Protein AF-A0A382TJZ2-F1 (afdb_monomer_lite)

Organism: NCBI:txid408172

Secondary structure (DSSP, 8-state):
---HHHHHHHHHHHHHHTTTS---HHHHHHHHHHHHHTT--HHHHHHHHHHHHTT-PPP---SSHHHHHHHHHHHHHHHTTTS---HHHHHHHHHHHHHHT--HHHHHHHHHHHHHHTS--PPPTT---TT-------------------------PPPPPPPP-PPPPPPPP-------S--------TT---------PPP-----------------PPPPPPPP-

InterPro domains:
  IPR007791 Co-chaperone DjlA, N-terminal [PF05099] (13-107)
  IPR029024 TerB-like [G3DSA:1.10.3680.10] (5-116)
  IPR029024 TerB-like [SSF158682] (11-107)

pLDDT: mean 77.89, std 18.35, range [46.78, 98.06]

Sequence (229 aa):
MVDVNARRKMCTLVAAAFIDGHFAQEEYDMILRKGQDMGLPKNMIKEIIELGKKGSLAISVPPTQKQKEELLDDLIDIACADGKLEKEENHLLMKFSRQLGLSIHDLGGRVKQRLTDRRPAPPPRDVIEDGIVILEEEQTKKKPRRRREAEPVARKTSPPPAPPKRKPTPPPARKEVNIGNAYQPNFRDPYHKESSSPKKKPKYGGMPENPAGTIGSEGGIIPELPPGP

Structure (mmCIF, N/CA/C/O backbone):
data_AF-A0A382TJZ2-F1
#
_entry.id   AF-A0A382TJZ2-F1
#
loop_
_atom_site.group_PDB
_atom_site.id
_atom_site.type_symbol
_atom_site.label_atom_id
_atom_site.label_alt_id
_atom_site.label_comp_id
_atom_site.label_asym_id
_atom_site.label_entity_id
_atom_site.label_seq_id
_atom_site.pdbx_PDB_ins_code
_atom_site.Cartn_x
_atom_site.Cartn_y
_atom_site.Cartn_z
_atom_site.occupancy
_atom_site.B_iso_or_equiv
_atom_site.auth_seq_id
_atom_site.auth_comp_id
_atom_site.auth_asym_id
_atom_site.auth_atom_id
_atom_site.pdbx_PDB_model_num
ATOM 1 N N . MET A 1 1 ? 13.867 -13.453 13.629 1.00 80.62 1 MET A N 1
ATOM 2 C CA . MET A 1 1 ? 14.631 -12.535 12.754 1.00 80.62 1 MET A CA 1
ATOM 3 C C . MET A 1 1 ? 13.627 -11.886 11.817 1.00 80.62 1 MET A C 1
ATOM 5 O O . MET A 1 1 ? 12.854 -12.619 11.220 1.00 80.62 1 MET A O 1
ATOM 9 N N . VAL A 1 2 ? 13.540 -10.554 11.787 1.00 91.50 2 VAL A N 1
ATOM 10 C CA . VAL A 1 2 ? 12.539 -9.850 10.963 1.00 91.50 2 VAL A CA 1
ATOM 11 C C . VAL A 1 2 ? 13.008 -9.827 9.511 1.00 91.50 2 VAL A C 1
ATOM 13 O O . VAL A 1 2 ? 14.173 -9.518 9.259 1.00 91.50 2 VAL A O 1
ATOM 16 N N . ASP A 1 3 ? 12.117 -10.138 8.569 1.00 95.50 3 ASP A N 1
ATOM 17 C CA . ASP A 1 3 ? 12.428 -10.037 7.145 1.00 95.50 3 ASP A CA 1
ATOM 18 C C . ASP A 1 3 ? 12.633 -8.564 6.746 1.00 95.50 3 ASP A C 1
ATOM 20 O O . ASP A 1 3 ? 11.764 -7.701 6.908 1.00 95.50 3 ASP A O 1
ATOM 24 N N . VAL A 1 4 ? 13.821 -8.268 6.219 1.00 95.44 4 VAL A N 1
ATOM 25 C CA . VAL A 1 4 ? 14.208 -6.930 5.759 1.00 95.44 4 VAL A CA 1
ATOM 26 C C . VAL A 1 4 ? 13.313 -6.469 4.607 1.00 95.44 4 VAL A C 1
ATOM 28 O O . VAL A 1 4 ? 13.008 -5.278 4.507 1.00 95.44 4 VAL A O 1
ATOM 31 N N . ASN A 1 5 ? 12.861 -7.396 3.759 1.00 94.50 5 ASN A N 1
ATOM 32 C CA . ASN A 1 5 ? 11.986 -7.086 2.633 1.00 94.50 5 ASN A CA 1
ATOM 33 C C . ASN A 1 5 ? 10.585 -6.709 3.112 1.00 94.50 5 ASN A C 1
ATOM 35 O O . ASN A 1 5 ? 10.060 -5.686 2.672 1.00 94.50 5 ASN A O 1
ATOM 39 N N . ALA A 1 6 ? 10.029 -7.458 4.070 1.00 96.06 6 ALA A N 1
ATOM 40 C CA . ALA A 1 6 ? 8.767 -7.122 4.728 1.00 96.06 6 ALA A CA 1
ATOM 41 C C . ALA A 1 6 ? 8.813 -5.716 5.341 1.00 96.06 6 ALA A C 1
ATOM 43 O O . ALA A 1 6 ? 7.939 -4.890 5.081 1.00 96.06 6 ALA A O 1
ATOM 44 N N . ARG A 1 7 ? 9.887 -5.391 6.076 1.00 96.75 7 ARG A N 1
ATOM 45 C CA . ARG A 1 7 ? 10.061 -4.053 6.662 1.00 96.75 7 ARG A CA 1
ATOM 46 C C . ARG A 1 7 ? 10.121 -2.952 5.596 1.00 96.75 7 ARG A C 1
ATOM 48 O O . ARG A 1 7 ? 9.464 -1.929 5.752 1.00 96.75 7 ARG A O 1
ATOM 55 N N . ARG A 1 8 ? 10.877 -3.141 4.506 1.00 96.56 8 ARG A N 1
ATOM 56 C CA . ARG A 1 8 ? 10.975 -2.155 3.406 1.00 96.56 8 ARG A CA 1
ATOM 57 C C . ARG A 1 8 ? 9.649 -1.957 2.676 1.00 96.56 8 ARG A C 1
ATOM 59 O O . ARG A 1 8 ? 9.287 -0.817 2.376 1.00 96.56 8 ARG A O 1
ATOM 66 N N . LYS A 1 9 ? 8.929 -3.051 2.413 1.00 96.25 9 LYS A N 1
ATOM 67 C CA . LYS A 1 9 ? 7.588 -3.018 1.822 1.00 96.25 9 LYS A CA 1
ATOM 68 C C . LYS A 1 9 ? 6.644 -2.226 2.723 1.00 96.25 9 LYS A C 1
ATOM 70 O O . LYS A 1 9 ? 6.002 -1.297 2.249 1.00 96.25 9 LYS A O 1
ATOM 75 N N . MET A 1 10 ? 6.673 -2.492 4.028 1.00 97.75 10 MET A N 1
ATOM 76 C CA . MET A 1 10 ? 5.862 -1.782 5.013 1.00 97.75 10 MET A CA 1
ATOM 77 C C . MET A 1 10 ? 6.178 -0.283 5.092 1.00 97.75 10 MET A C 1
ATOM 79 O O . MET A 1 10 ? 5.263 0.534 5.066 1.00 97.75 10 MET A O 1
ATOM 83 N N . CYS A 1 11 ? 7.460 0.100 5.116 1.00 97.31 11 CYS A N 1
ATOM 84 C CA . CYS A 1 11 ? 7.850 1.511 5.046 1.00 97.31 11 CYS A CA 1
ATOM 85 C C . CYS A 1 11 ? 7.314 2.188 3.782 1.00 97.31 11 CYS A C 1
ATOM 87 O O . CYS A 1 11 ? 6.909 3.342 3.835 1.00 97.31 11 CYS A O 1
ATOM 89 N N . THR A 1 12 ? 7.298 1.475 2.656 1.00 96.25 12 THR A N 1
ATOM 90 C CA . THR A 1 12 ? 6.795 2.014 1.390 1.00 96.25 12 THR A CA 1
ATOM 91 C C . THR A 1 12 ? 5.276 2.185 1.408 1.00 96.25 12 THR A C 1
ATOM 93 O O . THR A 1 12 ? 4.795 3.221 0.962 1.00 96.25 12 THR A O 1
ATOM 96 N N . LEU A 1 13 ? 4.533 1.222 1.969 1.00 96.38 13 LEU A N 1
ATOM 97 C CA . LEU A 1 13 ? 3.079 1.326 2.144 1.00 96.38 13 LEU A CA 1
ATOM 98 C C . LEU A 1 13 ? 2.705 2.522 3.020 1.00 96.38 13 LEU A C 1
ATOM 100 O O . LEU A 1 13 ? 1.885 3.343 2.625 1.00 96.38 13 LEU A O 1
ATOM 104 N N . VAL A 1 14 ? 3.361 2.657 4.174 1.00 96.94 14 VAL A N 1
ATOM 105 C CA . VAL A 1 14 ? 3.125 3.777 5.090 1.00 96.94 14 VAL A CA 1
ATOM 106 C C . VAL A 1 14 ? 3.529 5.103 4.446 1.00 96.94 14 VAL A C 1
ATOM 108 O O . VAL A 1 14 ? 2.770 6.060 4.506 1.00 96.94 14 VAL A O 1
ATOM 111 N N . ALA A 1 15 ? 4.691 5.172 3.789 1.00 95.50 15 ALA A N 1
ATOM 112 C CA . ALA A 1 15 ? 5.122 6.389 3.103 1.00 95.50 15 ALA A CA 1
ATOM 113 C C . ALA A 1 15 ? 4.121 6.831 2.033 1.00 95.50 15 ALA A C 1
ATOM 115 O O . ALA A 1 15 ? 3.888 8.023 1.891 1.00 95.50 15 ALA A O 1
ATOM 116 N N . ALA A 1 16 ? 3.545 5.883 1.291 1.00 92.88 16 ALA A N 1
ATOM 117 C CA . ALA A 1 16 ? 2.563 6.173 0.259 1.00 92.88 16 ALA A CA 1
ATOM 118 C C . ALA A 1 16 ? 1.232 6.659 0.841 1.00 92.88 16 ALA A C 1
ATOM 120 O O . ALA A 1 16 ? 0.696 7.648 0.355 1.00 92.88 16 ALA A O 1
ATOM 121 N N . ALA A 1 17 ? 0.742 6.001 1.892 1.00 93.38 17 ALA A N 1
ATOM 122 C CA . ALA A 1 17 ? -0.505 6.369 2.553 1.00 93.38 17 ALA A CA 1
ATOM 123 C C . ALA A 1 17 ? -0.456 7.775 3.183 1.00 93.38 17 ALA A C 1
ATOM 125 O O . ALA A 1 17 ? -1.471 8.437 3.250 1.00 93.38 17 ALA A O 1
ATOM 126 N N . PHE A 1 18 ? 0.722 8.276 3.577 1.00 93.38 18 PHE A N 1
ATOM 127 C CA . PHE A 1 18 ? 0.871 9.622 4.154 1.00 93.38 18 PHE A CA 1
ATOM 128 C C . PHE A 1 18 ? 1.069 10.761 3.133 1.00 93.38 18 PHE A C 1
ATOM 130 O O . PHE A 1 18 ? 1.380 11.885 3.532 1.00 93.38 18 PHE A O 1
ATOM 137 N N . ILE A 1 19 ? 0.956 10.522 1.821 1.00 88.25 19 ILE A N 1
ATOM 138 C CA . ILE A 1 19 ? 1.287 11.560 0.821 1.00 88.25 19 ILE A CA 1
ATOM 139 C C . ILE A 1 19 ? 0.254 12.687 0.752 1.00 88.25 19 ILE A C 1
ATOM 141 O O . ILE A 1 19 ? 0.617 13.818 0.425 1.00 88.25 19 ILE A O 1
ATOM 145 N N . ASP A 1 20 ? -1.007 12.409 1.057 1.00 87.25 20 ASP A N 1
ATOM 146 C CA . ASP A 1 20 ? -2.059 13.424 1.149 1.00 87.25 20 ASP A CA 1
ATOM 147 C C . ASP A 1 20 ? -2.041 14.183 2.495 1.00 87.25 20 ASP A C 1
ATOM 149 O O . ASP A 1 20 ? -2.690 15.220 2.632 1.00 87.25 20 ASP A O 1
ATOM 153 N N . GLY A 1 21 ? -1.245 13.712 3.463 1.00 86.44 21 GLY A N 1
ATOM 154 C CA . GLY A 1 21 ? -1.129 14.275 4.807 1.00 86.44 21 GLY A CA 1
ATOM 155 C C . GLY A 1 21 ? -2.262 13.873 5.754 1.00 86.44 21 GLY A C 1
ATOM 156 O O . GLY A 1 21 ? -2.271 14.326 6.902 1.00 86.44 21 GLY A O 1
ATOM 157 N N . HIS A 1 22 ? -3.181 13.022 5.305 1.00 87.50 22 HIS A N 1
ATOM 158 C CA . HIS A 1 22 ? -4.275 12.487 6.098 1.00 87.50 22 HIS A CA 1
ATOM 159 C C . HIS A 1 22 ? -4.117 10.971 6.253 1.00 87.50 22 HIS A C 1
ATOM 161 O O . HIS A 1 22 ? -3.318 10.328 5.587 1.00 87.50 22 HIS A O 1
ATOM 167 N N . PHE A 1 23 ? -4.753 10.421 7.283 1.00 88.50 23 PHE A N 1
ATOM 168 C CA . PHE A 1 23 ? -4.650 8.999 7.587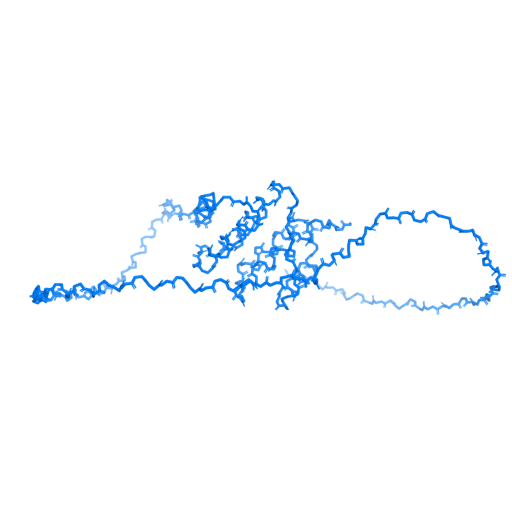 1.00 88.50 23 PHE A CA 1
ATOM 169 C C . PHE A 1 23 ? -5.910 8.593 8.336 1.00 88.50 23 PHE A C 1
ATOM 171 O O . PHE A 1 23 ? -6.068 8.926 9.518 1.00 88.50 23 PHE A O 1
ATOM 178 N N . ALA A 1 24 ? -6.842 7.957 7.634 1.00 92.19 24 ALA A N 1
ATOM 179 C CA . ALA A 1 24 ? -8.098 7.512 8.215 1.00 92.19 24 ALA A CA 1
ATOM 180 C C . ALA A 1 24 ? -7.872 6.325 9.167 1.00 92.19 24 ALA A C 1
ATOM 182 O O . ALA A 1 24 ? -6.860 5.616 9.110 1.00 92.19 24 ALA A O 1
ATOM 183 N N . GLN A 1 25 ? -8.824 6.092 10.074 1.00 93.56 25 GLN A N 1
ATOM 184 C CA . GLN A 1 25 ? -8.712 4.994 11.038 1.00 93.56 25 GLN A CA 1
ATOM 185 C C . GLN A 1 25 ? -8.764 3.630 10.329 1.00 93.56 25 GLN A C 1
ATOM 187 O O . GLN A 1 25 ? -8.046 2.703 10.697 1.00 93.56 25 GLN A O 1
ATOM 192 N N . GLU A 1 26 ? -9.554 3.526 9.264 1.00 94.06 26 GLU A N 1
ATOM 193 C CA . GLU A 1 26 ? -9.710 2.334 8.435 1.00 94.06 26 GLU A CA 1
ATOM 194 C C . GLU A 1 26 ? -8.404 1.971 7.708 1.00 94.06 26 GLU A C 1
ATOM 196 O O . GLU A 1 26 ? -8.025 0.797 7.637 1.00 94.06 26 GLU A O 1
ATOM 201 N N . GLU A 1 27 ? -7.674 2.974 7.215 1.00 94.38 27 GLU A N 1
ATOM 202 C CA . GLU A 1 27 ? -6.352 2.801 6.606 1.00 94.38 27 GLU A CA 1
ATOM 203 C C . GLU A 1 27 ? -5.312 2.370 7.645 1.00 94.38 27 GLU A C 1
ATOM 205 O O . GLU A 1 27 ? -4.501 1.476 7.386 1.00 94.38 27 GLU A O 1
ATOM 210 N N . TYR A 1 28 ? -5.370 2.954 8.849 1.00 95.19 28 TYR A N 1
ATOM 211 C CA . TYR A 1 28 ? -4.524 2.569 9.979 1.00 95.19 28 TYR A CA 1
ATOM 212 C C . TYR A 1 28 ? -4.703 1.098 10.347 1.00 95.19 28 TYR A C 1
ATOM 214 O O . TYR A 1 28 ? -3.718 0.361 10.472 1.00 95.19 28 TYR A O 1
ATOM 222 N N . ASP A 1 29 ? -5.950 0.651 10.465 1.00 94.38 29 ASP A N 1
ATOM 223 C CA . ASP A 1 29 ? -6.276 -0.734 10.791 1.00 94.38 29 ASP A CA 1
ATOM 224 C C . ASP A 1 29 ? -5.849 -1.687 9.664 1.00 94.38 29 ASP A C 1
ATOM 226 O O . ASP A 1 29 ? -5.293 -2.761 9.928 1.00 94.38 29 ASP A O 1
ATOM 230 N N . MET A 1 30 ? -6.011 -1.276 8.400 1.00 94.88 30 MET A N 1
ATOM 231 C CA . MET A 1 30 ? -5.533 -2.030 7.237 1.00 94.88 30 MET A CA 1
ATOM 232 C C . MET A 1 30 ? -4.009 -2.191 7.243 1.00 94.88 30 MET A C 1
ATOM 234 O O . MET A 1 30 ? -3.498 -3.295 7.041 1.00 94.88 30 MET A O 1
ATOM 238 N N . ILE A 1 31 ? -3.271 -1.116 7.519 1.00 96.38 31 ILE A N 1
ATOM 239 C CA . ILE A 1 31 ? -1.807 -1.116 7.609 1.00 96.38 31 ILE A CA 1
ATOM 240 C C . ILE A 1 31 ? -1.346 -2.001 8.771 1.00 96.38 31 ILE A C 1
ATOM 242 O O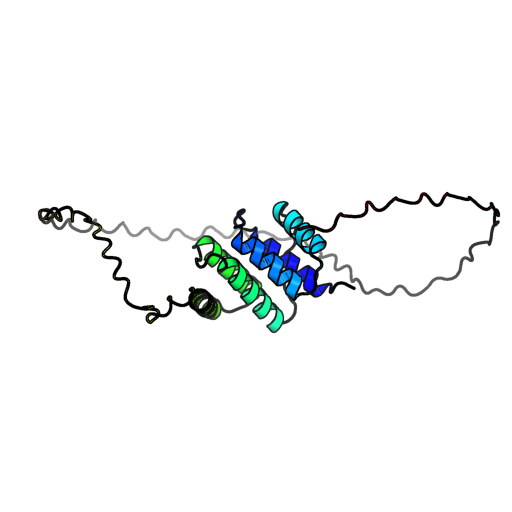 . ILE A 1 31 ? -0.465 -2.846 8.590 1.00 96.38 31 ILE A O 1
ATOM 246 N N . LEU A 1 32 ? -1.975 -1.901 9.945 1.00 96.50 32 LEU A N 1
ATOM 247 C CA . LEU A 1 32 ? -1.687 -2.794 11.069 1.00 96.50 32 LEU A CA 1
ATOM 248 C C . LEU A 1 32 ? -1.879 -4.268 10.705 1.00 96.50 32 LEU A C 1
ATOM 250 O O . LEU A 1 32 ? -1.027 -5.090 11.052 1.00 96.50 32 LEU A O 1
ATOM 254 N N . ARG A 1 33 ? -2.975 -4.598 10.015 1.00 95.62 33 ARG A N 1
ATOM 255 C CA . ARG A 1 33 ? -3.267 -5.961 9.568 1.00 95.62 33 ARG A CA 1
ATOM 256 C C . ARG A 1 33 ? -2.230 -6.452 8.560 1.00 95.62 33 ARG A C 1
ATOM 258 O O . ARG A 1 33 ? -1.606 -7.478 8.801 1.00 95.62 33 ARG A O 1
ATOM 265 N N . LYS A 1 34 ? -1.956 -5.685 7.500 1.00 95.62 34 LYS A N 1
ATOM 266 C CA . LYS A 1 34 ? -0.955 -6.040 6.477 1.00 95.62 34 LYS A CA 1
ATOM 267 C C . LYS A 1 34 ? 0.439 -6.229 7.078 1.00 95.62 34 LYS A C 1
ATOM 269 O O . LYS A 1 34 ? 1.139 -7.169 6.720 1.00 95.62 34 LYS A O 1
ATOM 274 N N . GLY A 1 35 ? 0.843 -5.380 8.024 1.00 96.62 35 GLY A N 1
ATOM 275 C CA . GLY A 1 35 ? 2.119 -5.542 8.721 1.00 96.62 35 GLY A CA 1
ATOM 276 C C . GLY A 1 35 ? 2.187 -6.836 9.542 1.00 96.62 35 GLY A C 1
ATOM 277 O O . GLY A 1 35 ? 3.222 -7.504 9.543 1.00 96.62 35 GLY A O 1
ATOM 278 N N . GLN A 1 36 ? 1.088 -7.216 10.203 1.00 96.38 36 GLN A N 1
ATOM 279 C CA . GLN A 1 36 ? 0.990 -8.487 10.931 1.00 96.38 36 GLN A CA 1
ATOM 280 C C . GLN A 1 36 ? 1.014 -9.690 9.983 1.00 96.38 36 GLN A C 1
ATOM 282 O O . GLN A 1 36 ? 1.729 -10.650 10.263 1.00 96.38 36 GLN A O 1
ATOM 287 N N . ASP A 1 37 ? 0.326 -9.609 8.841 1.00 95.19 37 ASP A N 1
ATOM 288 C CA . ASP A 1 37 ? 0.330 -10.647 7.801 1.00 95.19 37 ASP A CA 1
ATOM 289 C C . ASP A 1 37 ? 1.742 -10.867 7.218 1.00 95.19 37 ASP A C 1
ATOM 291 O O . ASP A 1 37 ? 2.104 -11.980 6.843 1.00 95.19 37 ASP A O 1
ATOM 295 N N . MET A 1 38 ? 2.583 -9.824 7.202 1.00 95.88 38 MET A N 1
ATOM 296 C CA . MET A 1 38 ? 4.006 -9.909 6.834 1.00 95.88 38 MET A CA 1
ATOM 297 C C . MET A 1 38 ? 4.920 -10.405 7.974 1.00 95.88 38 MET A C 1
ATOM 299 O O . MET A 1 38 ? 6.141 -10.454 7.811 1.00 95.88 38 MET A O 1
ATOM 303 N N . GLY A 1 39 ? 4.366 -10.740 9.143 1.00 96.69 39 GLY A N 1
ATOM 304 C CA . GLY A 1 39 ? 5.119 -11.209 10.309 1.00 96.69 39 GLY A CA 1
ATOM 305 C C . GLY A 1 39 ? 5.875 -10.111 11.066 1.00 96.69 39 GLY A C 1
ATOM 306 O O . GLY A 1 39 ? 6.812 -10.413 11.811 1.00 96.69 39 GLY A O 1
ATOM 307 N N . LEU A 1 40 ? 5.512 -8.834 10.889 1.00 97.69 40 LEU A N 1
ATOM 308 C CA . LEU A 1 40 ? 6.132 -7.733 11.627 1.00 97.69 40 LEU A CA 1
ATOM 309 C C . LEU A 1 40 ? 5.529 -7.611 13.038 1.00 97.69 40 LEU A C 1
ATOM 311 O O . LEU A 1 40 ? 4.308 -7.662 13.206 1.00 97.69 40 LEU A O 1
ATOM 315 N N . PRO A 1 41 ? 6.351 -7.387 14.080 1.00 97.50 41 PRO A N 1
ATOM 316 C CA . PRO A 1 41 ? 5.837 -7.164 15.424 1.00 97.50 41 PRO A CA 1
ATOM 317 C C . PRO A 1 41 ? 5.095 -5.822 15.504 1.00 97.50 41 PRO A C 1
ATOM 319 O O . PRO A 1 41 ? 5.543 -4.815 14.952 1.00 97.50 41 PRO A O 1
ATOM 322 N N . LYS A 1 42 ? 3.992 -5.778 16.265 1.00 96.56 42 LYS A N 1
ATOM 323 C CA . LYS A 1 42 ? 3.122 -4.588 16.394 1.00 96.56 42 LYS A CA 1
ATOM 324 C C . LYS A 1 42 ? 3.885 -3.306 16.755 1.00 96.56 42 LYS A C 1
ATOM 326 O O . LYS A 1 42 ? 3.581 -2.248 16.213 1.00 96.56 42 LYS A O 1
ATOM 331 N N . ASN A 1 43 ? 4.893 -3.396 17.624 1.00 97.62 43 ASN A N 1
ATOM 332 C CA . ASN A 1 43 ? 5.707 -2.243 18.032 1.00 97.62 43 ASN A CA 1
ATOM 333 C C . ASN A 1 43 ? 6.508 -1.652 16.861 1.00 97.62 43 ASN A C 1
ATOM 335 O O . ASN A 1 43 ? 6.585 -0.436 16.732 1.00 97.62 43 ASN A O 1
ATOM 339 N N . MET A 1 44 ? 7.038 -2.502 15.976 1.00 97.88 44 MET A N 1
ATOM 340 C CA . MET A 1 44 ? 7.757 -2.059 14.779 1.00 97.88 44 MET A CA 1
ATOM 341 C C . MET A 1 44 ? 6.806 -1.425 13.766 1.00 97.88 44 MET A C 1
ATOM 343 O O . MET A 1 44 ? 7.154 -0.429 13.144 1.00 97.88 44 MET A O 1
ATOM 347 N N . ILE A 1 45 ? 5.593 -1.964 13.614 1.00 98.06 45 ILE A N 1
ATOM 348 C CA . ILE A 1 45 ? 4.585 -1.354 12.739 1.00 98.06 45 ILE A CA 1
ATOM 349 C C . ILE A 1 45 ? 4.248 0.059 13.232 1.00 98.06 45 ILE A C 1
ATOM 351 O O . ILE A 1 45 ? 4.275 1.001 12.445 1.00 98.06 45 ILE A O 1
ATOM 355 N N . LYS A 1 46 ? 4.009 0.222 14.540 1.00 97.56 46 LYS A N 1
ATOM 356 C CA . LYS A 1 46 ? 3.769 1.536 15.156 1.00 97.56 46 LYS A CA 1
ATOM 357 C C . LYS A 1 46 ? 4.935 2.498 14.931 1.00 97.56 46 LYS A C 1
ATOM 359 O O . LYS A 1 46 ? 4.703 3.637 14.552 1.00 97.56 46 LYS A O 1
ATOM 364 N N . GLU A 1 47 ? 6.173 2.040 15.105 1.00 97.81 47 GLU A N 1
ATOM 365 C CA . GLU A 1 47 ? 7.369 2.846 14.831 1.00 97.81 47 GLU A CA 1
ATOM 366 C C . GLU A 1 47 ? 7.417 3.324 13.371 1.00 97.81 47 GLU A C 1
ATOM 368 O O . GLU A 1 47 ? 7.661 4.502 13.117 1.00 97.81 47 GLU A O 1
ATOM 373 N N . ILE A 1 48 ? 7.133 2.440 12.408 1.00 97.88 48 ILE A N 1
ATOM 374 C CA . ILE A 1 48 ? 7.100 2.799 10.984 1.00 97.88 48 ILE A CA 1
ATOM 375 C C . ILE A 1 48 ? 6.004 3.839 10.722 1.00 97.88 48 ILE A C 1
ATOM 377 O O . ILE A 1 48 ? 6.265 4.816 10.026 1.00 97.88 48 ILE A O 1
ATOM 381 N N . ILE A 1 49 ? 4.814 3.680 11.308 1.00 96.88 49 ILE A N 1
ATOM 382 C CA . ILE A 1 49 ? 3.723 4.661 11.187 1.00 96.88 49 ILE A CA 1
ATOM 383 C C . ILE A 1 49 ? 4.157 6.030 11.729 1.00 96.88 49 ILE A C 1
ATOM 385 O O . ILE A 1 49 ? 3.958 7.046 11.066 1.00 96.88 49 ILE A O 1
ATOM 389 N N . GLU A 1 50 ? 4.812 6.073 12.890 1.00 96.44 50 GLU A N 1
ATOM 390 C CA . GLU A 1 50 ? 5.324 7.320 13.471 1.00 96.44 50 GLU A CA 1
ATOM 391 C C . GLU A 1 50 ? 6.424 7.974 12.616 1.00 96.44 50 GLU A C 1
ATOM 393 O O . GLU A 1 50 ? 6.499 9.201 12.530 1.00 96.44 50 GLU A O 1
ATOM 398 N N . LEU A 1 51 ? 7.266 7.186 11.939 1.00 96.50 51 LEU A N 1
ATOM 399 C CA . LEU A 1 51 ? 8.225 7.706 10.956 1.00 96.50 51 LEU A CA 1
ATOM 400 C C . LEU A 1 51 ? 7.528 8.257 9.702 1.00 96.50 51 LEU A C 1
ATOM 402 O O . LEU A 1 51 ? 7.990 9.253 9.139 1.00 96.50 51 LEU A O 1
ATOM 406 N N . GLY A 1 52 ? 6.420 7.637 9.289 1.00 95.25 52 GLY A N 1
ATOM 407 C CA . GLY A 1 52 ? 5.567 8.097 8.193 1.00 95.25 52 GLY A CA 1
ATOM 408 C C . GLY A 1 52 ? 4.958 9.466 8.470 1.00 95.25 52 GLY A C 1
ATOM 409 O O . GLY A 1 52 ? 5.124 10.373 7.660 1.00 95.25 52 GLY A O 1
ATOM 410 N N . LYS A 1 53 ? 4.394 9.662 9.670 1.00 94.81 53 LYS A N 1
ATOM 411 C CA . LYS A 1 53 ? 3.875 10.965 10.134 1.00 94.81 53 LYS A CA 1
ATOM 412 C C . LYS A 1 53 ? 4.920 12.081 10.088 1.00 94.81 53 LYS A C 1
ATOM 414 O O . LYS A 1 53 ? 4.589 13.239 9.865 1.00 94.81 53 LYS A O 1
ATOM 419 N N . LYS A 1 54 ? 6.194 11.739 10.303 1.00 95.38 54 LYS A N 1
ATOM 420 C CA . LYS A 1 54 ? 7.328 12.676 10.237 1.00 95.38 54 LYS A CA 1
ATOM 421 C C . LYS A 1 54 ? 7.844 12.912 8.812 1.00 95.38 54 LYS A C 1
ATOM 423 O O . LYS A 1 54 ? 8.825 13.633 8.650 1.00 95.38 54 LYS A O 1
ATOM 428 N N . GLY A 1 55 ? 7.277 12.256 7.796 1.00 94.25 55 GLY A N 1
ATOM 429 C CA . GLY A 1 55 ? 7.748 12.330 6.408 1.00 94.25 55 GLY A CA 1
ATOM 430 C C . GLY A 1 55 ? 9.172 11.797 6.206 1.00 94.25 55 GLY A C 1
ATOM 431 O O . GLY A 1 55 ? 9.843 12.169 5.250 1.00 94.25 55 GLY A O 1
ATOM 432 N N . SER A 1 56 ? 9.669 10.957 7.120 1.00 93.88 56 SER A N 1
ATOM 433 C CA . SER A 1 56 ? 11.065 10.487 7.126 1.00 93.88 56 SER A CA 1
ATOM 434 C C . SER A 1 56 ? 11.261 9.139 6.422 1.00 93.88 56 SER A C 1
ATOM 436 O O . SER A 1 56 ? 12.357 8.578 6.444 1.00 93.88 56 SER A O 1
ATOM 438 N N . LEU A 1 57 ? 10.206 8.581 5.824 1.00 95.44 57 LEU A N 1
ATOM 439 C CA . LEU A 1 57 ? 10.263 7.293 5.141 1.00 95.44 57 LEU A CA 1
ATOM 440 C C . LEU A 1 57 ? 10.649 7.460 3.670 1.00 95.44 57 LEU A C 1
ATOM 442 O O . LEU A 1 57 ? 10.091 8.281 2.948 1.00 95.44 57 LEU A O 1
ATOM 446 N N . ALA A 1 58 ? 11.575 6.620 3.213 1.00 91.88 58 ALA A N 1
ATOM 447 C CA . ALA A 1 58 ? 11.921 6.512 1.804 1.00 91.88 58 ALA A CA 1
ATOM 448 C C . ALA A 1 58 ? 11.084 5.417 1.127 1.00 91.88 58 ALA A C 1
ATOM 450 O O . ALA A 1 58 ? 10.995 4.291 1.621 1.00 91.88 58 ALA A O 1
ATOM 451 N N . ILE A 1 59 ? 10.523 5.740 -0.038 1.00 93.44 59 ILE A N 1
ATOM 452 C CA . ILE A 1 59 ? 9.845 4.783 -0.917 1.00 93.44 59 ILE A CA 1
ATOM 453 C C . ILE A 1 59 ? 10.904 3.893 -1.572 1.00 93.44 59 ILE A C 1
ATOM 455 O O . ILE A 1 59 ? 11.793 4.380 -2.272 1.00 93.44 59 ILE A O 1
ATOM 459 N N . SER A 1 60 ? 10.809 2.580 -1.359 1.00 93.81 60 SER A N 1
ATOM 460 C CA . SER A 1 60 ? 11.699 1.600 -1.979 1.00 93.81 60 SER A CA 1
ATOM 461 C C . SER A 1 60 ? 10.956 0.865 -3.089 1.00 93.81 60 SER A C 1
ATOM 463 O O . SER A 1 60 ? 9.959 0.194 -2.839 1.00 93.81 60 SER A O 1
ATOM 465 N N . VAL A 1 61 ? 11.442 0.987 -4.326 1.00 94.62 61 VAL A N 1
ATOM 466 C CA . VAL A 1 61 ? 10.862 0.282 -5.475 1.00 94.62 61 VAL A CA 1
ATOM 467 C C . VAL A 1 61 ? 11.355 -1.171 -5.481 1.00 94.62 61 VAL A C 1
ATOM 469 O O . VAL A 1 61 ? 12.570 -1.386 -5.516 1.00 94.62 61 VAL A O 1
ATOM 472 N N . PRO A 1 62 ? 10.457 -2.174 -5.472 1.00 95.12 62 PRO A N 1
ATOM 473 C CA . PRO A 1 62 ? 10.866 -3.571 -5.533 1.00 95.12 62 PRO A CA 1
ATOM 474 C C . PRO A 1 62 ? 11.585 -3.914 -6.851 1.00 95.12 62 PRO A C 1
ATOM 476 O O . PRO A 1 62 ? 11.231 -3.374 -7.905 1.00 95.12 62 PRO A O 1
ATOM 479 N N . PRO A 1 63 ? 12.570 -4.832 -6.828 1.00 94.44 63 PRO A N 1
ATOM 480 C CA . PRO A 1 63 ? 13.360 -5.172 -8.011 1.00 94.44 63 PRO A CA 1
ATOM 481 C C . PRO A 1 63 ? 12.587 -6.013 -9.033 1.00 94.44 63 PRO A C 1
ATOM 483 O O . PRO A 1 63 ? 12.837 -5.904 -10.231 1.00 94.44 63 PRO A O 1
ATOM 486 N N . THR A 1 64 ? 11.657 -6.859 -8.582 1.00 96.69 64 THR A N 1
ATOM 487 C CA . THR A 1 64 ? 10.941 -7.794 -9.461 1.00 96.69 64 THR A CA 1
ATOM 488 C C . THR A 1 64 ? 9.562 -7.273 -9.847 1.00 96.69 64 THR A C 1
ATOM 490 O O . THR A 1 64 ? 8.880 -6.635 -9.047 1.00 96.69 64 THR A O 1
ATOM 493 N N . GLN A 1 65 ? 9.128 -7.594 -11.068 1.00 95.81 65 GLN A N 1
ATOM 494 C CA . GLN A 1 65 ? 7.818 -7.199 -11.591 1.00 95.81 65 GLN A CA 1
ATOM 495 C C . GLN A 1 65 ? 6.665 -7.671 -10.694 1.00 95.81 65 GLN A C 1
ATOM 497 O O . GLN A 1 65 ? 5.808 -6.876 -10.322 1.00 95.81 65 GLN A O 1
ATOM 502 N N . LYS A 1 66 ? 6.710 -8.933 -10.253 1.00 95.81 66 LYS A N 1
ATOM 503 C CA . LYS A 1 66 ? 5.711 -9.510 -9.348 1.00 95.81 66 LYS A CA 1
ATOM 504 C C . LYS A 1 66 ? 5.588 -8.724 -8.037 1.00 95.81 66 LYS A C 1
ATOM 506 O O . LYS A 1 66 ? 4.489 -8.389 -7.621 1.00 95.81 66 LYS A O 1
ATOM 511 N N . GLN A 1 67 ? 6.710 -8.368 -7.407 1.00 95.38 67 GLN A N 1
ATOM 512 C CA . GLN A 1 67 ? 6.686 -7.604 -6.153 1.00 95.38 67 GLN A CA 1
ATOM 513 C C . GLN A 1 67 ? 6.170 -6.173 -6.340 1.00 95.38 67 GLN A C 1
ATOM 515 O O . GLN A 1 67 ? 5.591 -5.610 -5.415 1.00 95.38 67 GLN A O 1
ATOM 520 N N . LYS A 1 68 ? 6.386 -5.568 -7.514 1.00 96.06 68 LYS A N 1
ATOM 521 C CA . LYS A 1 68 ? 5.819 -4.255 -7.845 1.00 96.06 68 LYS A CA 1
ATOM 522 C C . LYS A 1 68 ? 4.299 -4.324 -7.974 1.00 96.06 68 LYS A C 1
ATOM 524 O O . LYS A 1 68 ? 3.620 -3.437 -7.472 1.00 96.06 68 LYS A O 1
ATOM 529 N N . GLU A 1 69 ? 3.783 -5.368 -8.619 1.00 96.06 69 GLU A N 1
ATOM 530 C CA . GLU A 1 69 ? 2.342 -5.615 -8.732 1.00 96.06 69 GLU A CA 1
ATOM 531 C C . GLU A 1 69 ? 1.716 -5.873 -7.360 1.00 96.06 69 GLU A C 1
ATOM 533 O O . GLU A 1 69 ? 0.744 -5.213 -7.015 1.00 96.06 69 GLU A O 1
ATOM 538 N N . GLU A 1 70 ? 2.331 -6.726 -6.535 1.00 95.81 70 GLU A N 1
ATOM 539 C CA . GLU A 1 70 ? 1.886 -6.972 -5.156 1.00 95.81 70 GLU A CA 1
ATOM 540 C C . GLU A 1 70 ? 1.901 -5.695 -4.301 1.00 95.81 70 GLU A C 1
ATOM 542 O O . GLU A 1 70 ? 0.994 -5.471 -3.505 1.00 95.81 70 GLU A O 1
ATOM 547 N N . LEU A 1 71 ? 2.927 -4.847 -4.448 1.00 95.88 71 LEU A N 1
ATOM 548 C CA . LEU A 1 71 ? 2.988 -3.560 -3.754 1.00 95.88 71 LEU A CA 1
ATOM 549 C C . LEU A 1 71 ? 1.864 -2.625 -4.213 1.00 95.88 71 LEU A C 1
ATOM 551 O O . LEU A 1 71 ? 1.254 -1.967 -3.377 1.00 95.88 71 LEU A O 1
ATOM 555 N N . LEU A 1 72 ? 1.587 -2.557 -5.519 1.00 96.38 72 LEU A N 1
ATOM 556 C CA . LEU A 1 72 ? 0.491 -1.742 -6.039 1.00 96.38 72 LEU A CA 1
ATOM 557 C C . LEU A 1 72 ? -0.867 -2.249 -5.536 1.00 96.38 72 LEU A C 1
ATOM 559 O O . LEU A 1 72 ? -1.696 -1.439 -5.136 1.00 96.38 72 LEU A O 1
ATOM 563 N N . ASP A 1 73 ? -1.083 -3.564 -5.514 1.00 96.44 73 ASP A N 1
ATOM 564 C CA . ASP A 1 73 ? -2.326 -4.159 -5.016 1.00 96.44 73 ASP A CA 1
ATOM 565 C C . ASP A 1 73 ? -2.532 -3.871 -3.522 1.00 96.44 73 ASP A C 1
ATOM 567 O O . ASP A 1 73 ? -3.641 -3.538 -3.107 1.00 96.44 73 ASP A O 1
ATOM 571 N N . ASP A 1 74 ? -1.462 -3.918 -2.722 1.00 96.19 74 ASP A N 1
ATOM 572 C CA . ASP A 1 74 ? -1.513 -3.538 -1.308 1.00 96.19 74 ASP A CA 1
ATOM 573 C C . ASP A 1 74 ? -1.820 -2.043 -1.113 1.00 96.19 74 ASP A C 1
ATOM 575 O O . ASP A 1 74 ? -2.556 -1.691 -0.194 1.00 96.19 74 ASP A O 1
ATOM 579 N N . LEU A 1 75 ? -1.306 -1.162 -1.980 1.00 95.75 75 LEU A N 1
ATOM 580 C CA . LEU A 1 75 ? -1.643 0.267 -1.951 1.00 95.75 75 LEU A CA 1
ATOM 581 C C . LEU A 1 75 ? -3.109 0.519 -2.307 1.00 95.75 75 LEU A C 1
ATOM 583 O O . LEU A 1 75 ? -3.756 1.335 -1.659 1.00 95.75 75 LEU A O 1
ATOM 587 N N . ILE A 1 76 ? -3.646 -0.192 -3.302 1.00 96.12 76 ILE A N 1
ATOM 588 C CA . ILE A 1 76 ? -5.069 -0.111 -3.657 1.00 96.12 76 ILE A CA 1
ATOM 589 C C . ILE A 1 76 ? -5.930 -0.610 -2.490 1.00 96.12 76 ILE A C 1
ATOM 591 O O . ILE A 1 76 ? -6.953 -0.006 -2.184 1.00 96.12 76 ILE A O 1
ATOM 595 N N . ASP A 1 77 ? -5.518 -1.688 -1.815 1.00 95.19 77 ASP A N 1
ATOM 596 C CA . ASP A 1 77 ? -6.220 -2.208 -0.638 1.00 95.19 77 ASP A CA 1
ATOM 597 C C . ASP A 1 77 ? -6.285 -1.203 0.518 1.00 95.19 77 ASP A C 1
ATOM 599 O O . ASP A 1 77 ? -7.275 -1.197 1.251 1.00 95.19 77 ASP A O 1
ATOM 603 N N . ILE A 1 78 ? -5.238 -0.396 0.703 1.00 94.88 78 ILE A N 1
ATOM 604 C CA . ILE A 1 78 ? -5.202 0.656 1.725 1.00 94.88 78 ILE A CA 1
ATOM 605 C C . ILE A 1 78 ? -6.068 1.837 1.289 1.00 94.88 78 ILE A C 1
ATOM 607 O O . ILE A 1 78 ? -6.974 2.199 2.023 1.00 94.88 78 ILE A O 1
ATOM 611 N N . ALA A 1 79 ? -5.875 2.350 0.074 1.00 94.25 79 ALA A N 1
ATOM 612 C CA . ALA A 1 79 ? -6.624 3.504 -0.430 1.00 94.25 79 ALA A CA 1
ATOM 613 C C . ALA A 1 79 ? -8.132 3.234 -0.596 1.00 94.25 79 ALA A C 1
ATOM 615 O O . ALA A 1 79 ? -8.928 4.151 -0.648 1.00 94.25 79 ALA A O 1
ATOM 616 N N . CYS A 1 80 ? -8.547 1.969 -0.715 1.00 94.38 80 CYS A N 1
ATOM 617 C CA . CYS A 1 80 ? -9.963 1.587 -0.753 1.00 94.38 80 CYS A CA 1
ATOM 618 C C . CYS A 1 80 ? -10.475 1.105 0.618 1.00 94.38 80 CYS A C 1
ATOM 620 O O . CYS A 1 80 ? -11.492 0.403 0.675 1.00 94.38 80 CYS A O 1
ATOM 622 N N . ALA A 1 81 ? -9.752 1.364 1.716 1.00 93.50 81 ALA A N 1
ATOM 623 C CA . ALA A 1 81 ? -10.091 0.819 3.029 1.00 93.50 81 ALA A CA 1
ATOM 624 C C . ALA A 1 81 ? -11.438 1.320 3.555 1.00 93.50 81 ALA A C 1
ATOM 626 O O . ALA A 1 81 ? -12.197 0.526 4.112 1.00 93.50 81 ALA A O 1
ATOM 627 N N . ASP A 1 82 ? -11.753 2.585 3.301 1.00 91.50 82 ASP A N 1
ATOM 628 C CA . ASP A 1 82 ? -12.996 3.261 3.677 1.00 91.50 82 ASP A CA 1
ATOM 629 C C . ASP A 1 82 ? -14.158 3.006 2.684 1.00 91.50 82 ASP A C 1
ATOM 631 O O . ASP A 1 82 ? -15.285 3.479 2.869 1.00 91.50 82 ASP A O 1
ATOM 635 N N . GLY A 1 83 ? -13.899 2.241 1.616 1.00 92.25 83 GLY A N 1
ATOM 636 C CA . GLY A 1 83 ? -14.859 1.923 0.559 1.00 92.25 83 GLY A CA 1
ATOM 637 C C . GLY A 1 83 ? -15.102 3.057 -0.441 1.00 92.25 83 GLY A C 1
ATOM 638 O O . GLY A 1 83 ? -16.008 2.947 -1.277 1.00 92.25 83 GLY A O 1
ATOM 639 N N . LYS A 1 84 ? -14.321 4.134 -0.380 1.00 91.94 84 LYS A N 1
ATOM 640 C CA . LYS A 1 84 ? -14.315 5.218 -1.360 1.00 91.94 84 LYS A CA 1
ATOM 641 C C . LYS A 1 84 ? -12.907 5.341 -1.940 1.00 91.94 84 LYS A C 1
ATOM 643 O O . LYS A 1 84 ? -11.994 4.627 -1.561 1.00 91.94 84 LYS A O 1
ATOM 648 N N . LEU A 1 85 ? -12.794 6.127 -3.002 1.00 93.12 85 LEU A N 1
ATOM 649 C CA . LEU A 1 85 ? -11.502 6.513 -3.548 1.00 93.12 85 LEU A CA 1
ATOM 650 C C . LEU A 1 85 ? -11.651 7.929 -4.091 1.00 93.12 85 LEU A C 1
ATOM 652 O O . LEU A 1 85 ? -12.404 8.167 -5.046 1.00 93.12 85 LEU A O 1
ATOM 656 N N . GLU A 1 86 ? -10.971 8.871 -3.461 1.00 93.06 86 GLU A N 1
ATOM 657 C CA . GLU A 1 86 ? -10.964 10.273 -3.836 1.00 93.06 86 GLU A CA 1
ATOM 658 C C . GLU A 1 86 ? -10.095 10.513 -5.082 1.00 93.06 86 GLU A C 1
ATOM 660 O O . GLU A 1 86 ? -9.353 9.652 -5.575 1.00 93.06 86 GLU A O 1
ATOM 665 N N . LYS A 1 87 ? -10.219 11.704 -5.678 1.00 93.31 87 LYS A N 1
ATOM 666 C CA . LYS A 1 87 ? -9.490 12.020 -6.920 1.00 93.31 87 LYS A CA 1
ATOM 667 C C . LYS A 1 87 ? -7.989 12.114 -6.661 1.00 93.31 87 LYS A C 1
ATOM 669 O O . LYS A 1 87 ? -7.194 11.758 -7.532 1.00 93.31 87 LYS A O 1
ATOM 674 N N . GLU A 1 88 ? -7.633 12.598 -5.483 1.00 91.69 88 GLU A N 1
ATOM 675 C CA . GLU A 1 88 ? -6.296 12.788 -4.949 1.00 91.69 88 GLU A CA 1
ATOM 676 C C . GLU A 1 88 ? -5.593 11.434 -4.787 1.00 91.69 88 GLU A C 1
ATOM 678 O O . GLU A 1 88 ? -4.511 11.238 -5.347 1.00 91.69 88 GLU A O 1
ATOM 683 N N . GLU A 1 89 ? -6.257 10.466 -4.155 1.00 93.00 89 GLU A N 1
ATOM 684 C CA . GLU A 1 89 ? -5.772 9.091 -3.983 1.00 93.00 89 GLU A CA 1
ATOM 685 C C . GLU A 1 89 ? -5.621 8.371 -5.327 1.00 93.00 89 GLU A C 1
ATOM 687 O O . GLU A 1 89 ? -4.595 7.750 -5.611 1.00 93.00 89 GLU A O 1
ATOM 692 N N . ASN A 1 90 ? -6.596 8.517 -6.229 1.00 94.62 90 ASN A N 1
ATOM 693 C CA . ASN A 1 90 ? -6.488 7.955 -7.574 1.00 94.62 90 ASN A CA 1
ATOM 694 C C . ASN A 1 90 ? -5.304 8.566 -8.350 1.00 94.62 90 ASN A C 1
ATOM 696 O O . ASN A 1 90 ? -4.550 7.869 -9.034 1.00 94.62 90 ASN A O 1
ATOM 700 N N . HIS A 1 91 ? -5.095 9.880 -8.229 1.00 94.19 91 HIS A N 1
ATOM 701 C CA . HIS A 1 91 ? -3.943 10.546 -8.828 1.00 94.19 91 HIS A CA 1
ATOM 702 C C . HIS A 1 91 ? -2.617 10.054 -8.239 1.00 94.19 91 HIS A C 1
ATOM 704 O O . HIS A 1 91 ? -1.629 9.900 -8.967 1.00 94.19 91 HIS A O 1
ATOM 710 N N . LEU A 1 92 ? -2.603 9.760 -6.943 1.00 92.06 92 LEU A N 1
ATOM 711 C CA . LEU A 1 92 ? -1.460 9.191 -6.255 1.00 92.06 92 LEU A CA 1
ATOM 712 C C . LEU A 1 92 ? -1.142 7.773 -6.747 1.00 92.06 92 LEU A C 1
ATOM 714 O O . LEU A 1 92 ? -0.010 7.510 -7.159 1.00 92.06 92 LEU A O 1
ATOM 718 N N . LEU A 1 93 ? -2.138 6.889 -6.817 1.00 95.31 93 LEU A N 1
ATOM 719 C CA . LEU A 1 93 ? -1.990 5.537 -7.364 1.00 95.31 93 LEU A CA 1
ATOM 720 C C . LEU A 1 93 ? -1.508 5.564 -8.826 1.00 95.31 93 LEU A C 1
ATOM 722 O O . LEU A 1 93 ? -0.648 4.774 -9.228 1.00 95.31 93 LEU A O 1
ATOM 726 N N . MET A 1 94 ? -1.978 6.526 -9.628 1.00 95.94 94 MET A N 1
ATOM 727 C CA . MET A 1 94 ? -1.467 6.741 -10.986 1.00 95.94 94 MET A CA 1
ATOM 728 C C . MET A 1 94 ? 0.014 7.150 -11.004 1.00 95.94 94 MET A C 1
ATOM 730 O O . MET A 1 94 ? 0.760 6.693 -11.870 1.00 95.94 94 MET A O 1
ATOM 734 N N . LYS A 1 95 ? 0.473 7.986 -10.067 1.00 94.31 95 LYS A N 1
ATOM 735 C CA . LYS A 1 95 ? 1.900 8.332 -9.948 1.00 94.31 95 LYS A CA 1
ATOM 736 C C . LYS A 1 95 ? 2.739 7.118 -9.547 1.00 94.31 95 LYS A C 1
ATOM 738 O O . LYS A 1 95 ? 3.760 6.866 -10.187 1.00 94.31 95 LYS A O 1
ATOM 743 N N . PHE A 1 96 ? 2.284 6.338 -8.566 1.00 94.12 96 PHE A N 1
ATOM 744 C CA . PHE A 1 96 ? 2.980 5.123 -8.139 1.00 94.12 96 PHE A CA 1
ATOM 745 C C . PHE A 1 96 ? 3.049 4.074 -9.242 1.00 94.12 96 PHE A C 1
ATOM 747 O O . PHE A 1 96 ? 4.129 3.562 -9.516 1.00 94.12 96 PHE A O 1
ATOM 754 N N . SER A 1 97 ? 1.943 3.790 -9.935 1.00 95.88 97 SER A N 1
ATOM 755 C CA . SER A 1 97 ? 1.946 2.826 -11.045 1.00 95.88 97 SER A CA 1
ATOM 756 C C . SER A 1 97 ? 2.970 3.201 -12.123 1.00 95.88 97 SER A C 1
ATOM 758 O O . SER A 1 97 ? 3.749 2.349 -12.548 1.00 95.88 97 SER A O 1
ATOM 760 N N . ARG A 1 98 ? 3.075 4.490 -12.480 1.00 95.56 98 ARG A N 1
ATOM 761 C CA . ARG A 1 98 ? 4.111 4.992 -13.400 1.00 95.56 98 ARG A CA 1
ATOM 762 C C . ARG A 1 98 ? 5.523 4.806 -12.850 1.00 95.56 98 ARG A C 1
ATOM 764 O O . ARG A 1 98 ? 6.395 4.368 -13.593 1.00 95.56 98 ARG A O 1
ATOM 771 N N . GLN A 1 99 ? 5.750 5.105 -11.571 1.00 94.25 99 GLN A N 1
ATOM 772 C CA . GLN A 1 99 ? 7.054 4.923 -10.921 1.00 94.25 99 GLN A CA 1
ATOM 773 C C . GLN A 1 99 ? 7.476 3.446 -10.863 1.00 94.25 99 GLN A C 1
ATOM 775 O O . GLN A 1 99 ? 8.658 3.130 -10.984 1.00 94.25 99 GLN A O 1
ATOM 780 N N . LEU A 1 100 ? 6.514 2.535 -10.716 1.00 94.38 100 LEU A N 1
ATOM 781 C CA . LEU A 1 100 ? 6.746 1.093 -10.737 1.00 94.38 100 LEU A CA 1
ATOM 782 C C . LEU A 1 100 ? 6.942 0.549 -12.165 1.00 94.38 100 LEU A C 1
ATOM 784 O O . LEU A 1 100 ? 7.552 -0.510 -12.332 1.00 94.38 100 LEU A O 1
ATOM 788 N N . GLY A 1 101 ? 6.505 1.284 -13.192 1.00 95.56 101 GLY A N 1
ATOM 789 C CA . GLY A 1 101 ? 6.528 0.848 -14.591 1.00 95.56 101 GLY A CA 1
ATOM 790 C C . GLY A 1 101 ? 5.336 -0.037 -14.967 1.00 95.56 101 GLY A C 1
ATOM 791 O O . GLY A 1 101 ? 5.456 -0.889 -15.841 1.00 95.56 101 GLY A O 1
ATOM 792 N N . LEU A 1 102 ? 4.200 0.136 -14.287 1.00 95.06 102 LEU A N 1
ATOM 793 C CA . LEU A 1 102 ? 2.958 -0.604 -14.508 1.00 95.06 102 LEU A CA 1
ATOM 794 C C . LEU A 1 102 ? 2.003 0.177 -15.421 1.00 95.06 102 LEU A C 1
ATOM 796 O O . LEU A 1 102 ? 2.008 1.410 -15.452 1.00 95.06 102 LEU A O 1
ATOM 800 N N . SER A 1 103 ? 1.171 -0.546 -16.174 1.00 93.25 103 SER A N 1
ATOM 801 C CA . SER A 1 103 ? 0.203 0.067 -17.089 1.00 93.25 103 SER A CA 1
ATOM 802 C C . SER A 1 103 ? -0.949 0.724 -16.328 1.00 93.25 103 SER A C 1
ATOM 804 O O . SER A 1 103 ? -1.612 0.097 -15.504 1.00 93.25 103 SER A O 1
ATOM 806 N N . ILE A 1 104 ? -1.247 1.979 -16.669 1.00 89.19 104 ILE A N 1
ATOM 807 C CA . ILE A 1 104 ? -2.364 2.748 -16.091 1.00 89.19 104 ILE A CA 1
ATOM 808 C C . ILE A 1 104 ? -3.714 2.092 -16.418 1.00 89.19 104 ILE A C 1
ATOM 810 O O . ILE A 1 104 ? -4.651 2.175 -15.628 1.00 89.19 104 ILE A O 1
ATOM 814 N N . HIS A 1 105 ? -3.817 1.420 -17.569 1.00 87.69 105 HIS A N 1
ATOM 815 C CA . HIS A 1 105 ? -5.040 0.719 -17.962 1.00 87.69 105 HIS A CA 1
ATOM 816 C C . HIS A 1 105 ? -5.387 -0.412 -16.980 1.00 87.69 105 HIS A C 1
ATOM 818 O O . HIS A 1 105 ? -6.556 -0.642 -16.685 1.00 87.69 105 HIS A O 1
ATOM 824 N N . ASP A 1 106 ? -4.365 -1.070 -16.430 1.00 90.62 106 ASP A N 1
ATOM 825 C CA . ASP A 1 106 ? -4.525 -2.169 -15.477 1.00 90.62 106 ASP A CA 1
ATOM 826 C 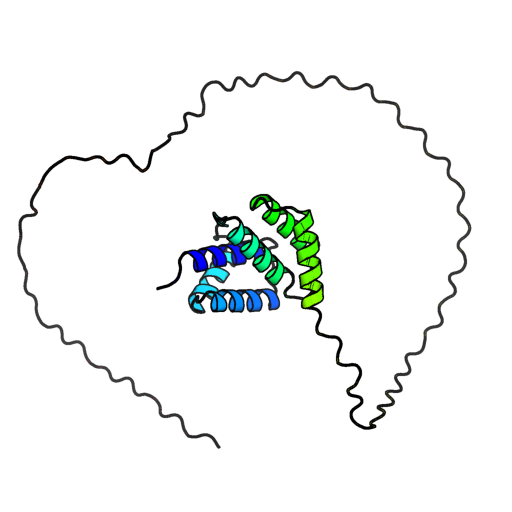C . ASP A 1 106 ? -4.978 -1.663 -14.097 1.00 90.62 106 ASP A C 1
ATOM 828 O O . ASP A 1 106 ? -5.800 -2.290 -13.429 1.00 90.62 106 ASP A O 1
ATOM 832 N N . LEU A 1 107 ? -4.513 -0.471 -13.700 1.00 94.62 107 LEU A N 1
ATOM 833 C CA . LEU A 1 107 ? -4.855 0.153 -12.420 1.00 94.62 107 LEU A CA 1
ATOM 834 C C . LEU A 1 107 ? -6.365 0.399 -12.275 1.00 94.62 107 LEU A C 1
ATOM 836 O O . LEU A 1 107 ? -6.948 0.055 -11.249 1.00 94.62 107 LEU A O 1
ATOM 840 N N . GLY A 1 108 ? -7.013 0.959 -13.302 1.00 94.62 108 GLY A N 1
ATOM 841 C CA . GLY A 1 108 ? -8.445 1.277 -13.245 1.00 94.62 108 GLY A CA 1
ATOM 842 C C . GLY A 1 108 ? -9.331 0.039 -13.058 1.00 94.62 108 GLY A C 1
ATOM 843 O O . GLY A 1 108 ? -10.313 0.088 -12.315 1.00 94.62 108 GLY A O 1
ATOM 844 N N . GLY A 1 109 ? -8.963 -1.082 -13.688 1.00 95.44 109 GLY A N 1
ATOM 845 C CA . GLY A 1 109 ? -9.647 -2.365 -13.515 1.00 95.44 109 GLY A CA 1
ATOM 846 C C . GLY A 1 109 ? -9.507 -2.906 -12.092 1.00 95.44 109 GLY A C 1
ATOM 847 O O . GLY A 1 109 ? -10.512 -3.248 -11.468 1.00 95.44 109 GLY A O 1
ATOM 848 N N . ARG A 1 110 ? -8.281 -2.901 -11.553 1.00 95.69 110 ARG A N 1
ATOM 849 C CA . ARG A 1 110 ? -7.976 -3.374 -10.192 1.00 95.69 110 ARG A CA 1
ATOM 850 C C . ARG A 1 110 ? -8.689 -2.556 -9.116 1.00 95.69 110 ARG A C 1
ATOM 852 O O . ARG A 1 110 ? -9.309 -3.128 -8.226 1.00 95.69 110 ARG A O 1
ATOM 859 N N . VAL A 1 111 ? -8.671 -1.228 -9.229 1.00 95.81 111 VAL A N 1
ATOM 860 C CA . VAL A 1 111 ? -9.388 -0.328 -8.308 1.00 95.81 111 VAL A CA 1
ATOM 861 C C . VAL A 1 111 ? -10.889 -0.614 -8.326 1.00 95.81 111 VAL A C 1
ATOM 863 O O . VAL A 1 111 ? -11.503 -0.809 -7.278 1.00 95.81 111 VAL A O 1
ATOM 866 N N . LYS A 1 112 ? -11.492 -0.695 -9.519 1.00 94.81 112 LYS A N 1
ATOM 867 C CA . LYS A 1 112 ? -12.928 -0.974 -9.660 1.00 94.81 112 LYS A CA 1
ATOM 868 C C . LYS A 1 112 ? -13.306 -2.333 -9.067 1.00 94.81 112 LYS A C 1
ATOM 870 O O . LYS A 1 112 ? -14.358 -2.449 -8.438 1.00 94.81 112 LYS A O 1
ATOM 875 N N . GLN A 1 113 ? -12.458 -3.341 -9.261 1.00 94.56 113 GLN A N 1
ATOM 876 C CA . GLN A 1 113 ? -12.635 -4.659 -8.664 1.00 94.56 113 GLN A CA 1
ATOM 877 C C . GLN A 1 113 ? -12.624 -4.572 -7.131 1.00 94.56 113 GLN A C 1
ATOM 879 O O . GLN A 1 113 ? -13.594 -4.981 -6.503 1.00 94.56 113 GLN A O 1
ATOM 884 N N . ARG A 1 114 ? -11.610 -3.937 -6.528 1.00 94.25 114 ARG A N 1
ATOM 885 C CA . ARG A 1 114 ? -11.490 -3.824 -5.062 1.00 94.25 114 ARG A CA 1
ATOM 886 C C . ARG A 1 114 ? -12.626 -3.037 -4.412 1.00 94.25 114 ARG A C 1
ATOM 888 O O . ARG A 1 114 ? -13.123 -3.453 -3.369 1.00 94.25 114 ARG A O 1
ATOM 895 N N . LEU A 1 115 ? -13.089 -1.959 -5.043 1.00 93.56 115 LEU A N 1
ATOM 896 C CA . LEU A 1 115 ? -14.269 -1.216 -4.581 1.00 93.56 115 LEU A CA 1
ATOM 897 C C . LEU A 1 115 ? -15.556 -2.054 -4.655 1.00 93.56 115 LEU A C 1
ATOM 899 O O . LEU A 1 115 ? -16.466 -1.865 -3.850 1.00 93.56 115 LEU A O 1
ATOM 903 N N . THR A 1 116 ? -15.643 -2.983 -5.611 1.00 92.62 116 THR A N 1
ATOM 904 C CA . THR A 1 116 ? -16.791 -3.892 -5.734 1.00 92.62 116 THR A CA 1
ATOM 905 C C . THR A 1 116 ? -16.733 -4.995 -4.677 1.00 92.62 116 THR A C 1
ATOM 907 O O . THR A 1 116 ? -17.741 -5.247 -4.023 1.00 92.62 116 THR A O 1
ATOM 910 N N . ASP A 1 117 ? -15.558 -5.594 -4.467 1.00 89.88 117 ASP A N 1
ATOM 911 C CA . ASP A 1 117 ? -15.341 -6.692 -3.515 1.00 89.88 117 ASP A CA 1
ATOM 912 C C . ASP A 1 117 ? -15.508 -6.248 -2.053 1.00 89.88 117 ASP A C 1
ATOM 914 O O . ASP A 1 117 ? -15.950 -7.024 -1.209 1.00 89.88 117 ASP A O 1
ATOM 918 N N . ARG A 1 118 ? -15.167 -4.990 -1.744 1.00 80.19 118 ARG A N 1
ATOM 919 C CA . ARG A 1 118 ? -15.306 -4.408 -0.398 1.00 80.19 118 ARG A CA 1
ATOM 920 C C . ARG A 1 118 ? -16.681 -3.854 -0.096 1.00 80.19 118 ARG A C 1
ATOM 922 O O . ARG A 1 118 ? -16.937 -3.475 1.047 1.00 80.19 118 ARG A O 1
ATOM 929 N N . ARG A 1 119 ? -17.571 -3.785 -1.087 1.00 71.31 119 ARG A N 1
ATOM 930 C CA . ARG A 1 119 ? -18.947 -3.406 -0.810 1.00 71.31 119 ARG A CA 1
ATOM 931 C C . ARG A 1 119 ? -19.489 -4.451 0.168 1.00 71.31 119 ARG A C 1
ATOM 933 O O . ARG A 1 119 ? -19.477 -5.629 -0.192 1.00 71.31 119 ARG A O 1
ATOM 940 N N . PRO A 1 120 ? -19.927 -4.064 1.383 1.00 61.06 120 PRO A N 1
ATOM 941 C CA . PRO A 1 120 ? -20.551 -5.021 2.282 1.00 61.06 120 PRO A CA 1
ATOM 942 C C . PRO A 1 120 ? -21.640 -5.711 1.473 1.00 61.06 120 PRO A C 1
ATOM 944 O O . PRO A 1 120 ? -22.408 -5.025 0.780 1.00 61.06 120 PRO A O 1
ATOM 947 N N . ALA A 1 121 ? -21.618 -7.049 1.461 1.00 52.97 121 ALA A N 1
ATOM 948 C CA . ALA A 1 121 ? -22.610 -7.820 0.730 1.00 52.97 121 ALA A CA 1
ATOM 949 C C . ALA A 1 121 ? -23.976 -7.204 1.058 1.00 52.97 121 ALA A C 1
ATOM 951 O O . ALA A 1 121 ? -24.221 -6.921 2.239 1.00 52.97 121 ALA A O 1
ATOM 952 N N . PRO A 1 122 ? -24.816 -6.887 0.051 1.00 59.62 122 PRO A N 1
ATOM 953 C CA . PRO A 1 122 ? -26.143 -6.372 0.344 1.00 59.62 122 PRO A CA 1
ATOM 954 C C . PRO A 1 122 ? -26.750 -7.314 1.385 1.00 59.62 122 PRO A C 1
ATOM 956 O O . PRO A 1 122 ? -26.610 -8.530 1.202 1.00 59.62 122 PRO A O 1
ATOM 959 N N . PRO A 1 123 ? -27.324 -6.786 2.486 1.00 57.25 123 PRO A N 1
ATOM 960 C CA . PRO A 1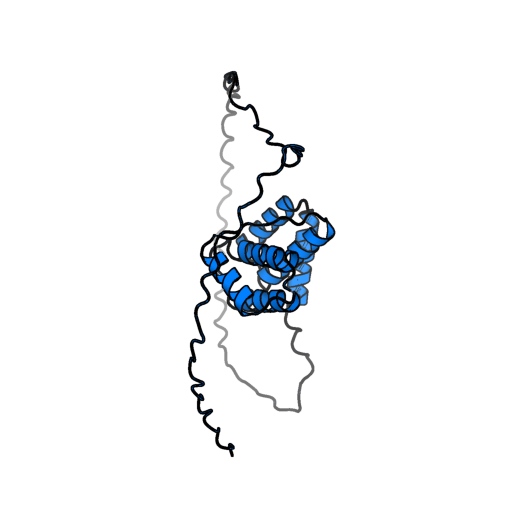 123 ? -27.881 -7.643 3.518 1.00 57.25 123 PRO A CA 1
ATOM 961 C C . PRO A 1 123 ? -28.768 -8.676 2.817 1.00 57.25 123 PRO A C 1
ATOM 963 O O . PRO A 1 123 ? -29.491 -8.291 1.883 1.00 57.25 123 PRO A O 1
ATOM 966 N N . PRO A 1 124 ? -28.631 -9.974 3.149 1.00 68.12 124 PRO A N 1
ATOM 967 C CA . PRO A 1 124 ? -29.393 -11.021 2.488 1.00 68.12 124 PRO A CA 1
ATOM 968 C C . PRO A 1 124 ? -30.858 -10.593 2.481 1.00 68.12 124 PRO A C 1
ATOM 970 O O . PRO A 1 124 ? -31.411 -10.250 3.523 1.00 68.12 124 PRO A O 1
ATOM 973 N N . ARG A 1 125 ? -31.467 -10.540 1.290 1.00 66.31 125 ARG A N 1
ATOM 974 C CA . ARG A 1 125 ? -32.828 -10.007 1.102 1.00 66.31 125 ARG A CA 1
ATOM 975 C C . ARG A 1 125 ? -33.910 -10.852 1.792 1.00 66.31 125 ARG A C 1
ATOM 977 O O . ARG A 1 125 ? -35.069 -10.461 1.761 1.00 66.31 125 ARG A O 1
ATOM 984 N N . ASP A 1 126 ? -33.516 -11.942 2.450 1.00 56.62 126 ASP A N 1
ATOM 985 C CA . ASP A 1 126 ? -34.392 -13.025 2.883 1.00 56.62 126 ASP A CA 1
ATOM 986 C C . ASP A 1 126 ? -34.307 -13.345 4.386 1.00 56.62 126 ASP A C 1
ATOM 988 O O . ASP A 1 126 ? -34.678 -14.441 4.790 1.00 56.62 126 ASP A O 1
ATOM 992 N N . VAL A 1 127 ? -33.887 -12.408 5.244 1.00 49.28 127 VAL A N 1
ATOM 993 C CA . VAL A 1 127 ? -34.228 -12.501 6.680 1.00 49.28 127 VAL A CA 1
ATOM 994 C C . VAL A 1 127 ? -35.447 -11.621 6.944 1.00 49.28 127 VAL A C 1
ATOM 996 O O . VAL A 1 127 ? -35.394 -10.610 7.636 1.00 49.28 127 VAL A O 1
ATOM 999 N N . ILE A 1 128 ? -36.569 -12.009 6.335 1.00 54.84 128 ILE A N 1
ATOM 1000 C CA . ILE A 1 128 ? -37.883 -11.771 6.933 1.00 54.84 128 ILE A CA 1
ATOM 1001 C C . ILE A 1 128 ? -38.009 -12.869 7.996 1.00 54.84 128 ILE A C 1
ATOM 1003 O O . ILE A 1 128 ? -38.645 -13.892 7.766 1.00 54.84 128 ILE A O 1
ATOM 1007 N N . GLU A 1 129 ? -37.295 -12.713 9.113 1.00 50.66 129 GLU A N 1
ATOM 1008 C CA . GLU A 1 129 ? -37.536 -13.528 10.304 1.00 50.66 129 GLU A CA 1
ATOM 1009 C C . GLU A 1 129 ? -38.934 -13.159 10.805 1.00 50.66 129 GLU A C 1
ATOM 1011 O O . GLU A 1 129 ? -39.169 -12.065 11.313 1.00 50.66 129 GLU A O 1
ATOM 1016 N N . ASP A 1 130 ? -39.879 -14.051 10.519 1.00 52.91 130 ASP A N 1
ATOM 1017 C CA . ASP A 1 130 ? -41.165 -14.214 11.182 1.00 52.91 130 ASP A CA 1
ATOM 1018 C C . ASP A 1 130 ? -41.863 -12.921 11.639 1.00 52.91 130 ASP A C 1
ATOM 1020 O O . ASP A 1 130 ? -41.951 -12.582 12.816 1.00 52.91 130 ASP A O 1
ATOM 1024 N N . GLY A 1 131 ? -42.482 -12.239 10.676 1.00 53.00 131 GLY A N 1
ATOM 1025 C CA . GLY A 1 131 ? -43.813 -11.671 10.899 1.00 53.00 131 GLY A CA 1
ATOM 1026 C C . GLY A 1 131 ? -43.947 -10.458 11.823 1.00 53.00 131 GLY A C 1
ATOM 1027 O O . GLY A 1 131 ? -45.081 -10.037 12.054 1.00 53.00 131 GLY A O 1
ATOM 1028 N N . ILE A 1 132 ? -42.868 -9.827 12.292 1.00 50.34 132 ILE A N 1
ATOM 1029 C CA . ILE A 1 132 ? -42.987 -8.483 12.871 1.00 50.34 132 ILE A CA 1
ATOM 1030 C C . ILE A 1 132 ? -42.954 -7.475 11.728 1.00 50.34 132 ILE A C 1
ATOM 1032 O O . ILE A 1 132 ? -41.920 -6.941 11.333 1.00 50.34 132 ILE A O 1
ATOM 1036 N N . VAL A 1 133 ? -44.144 -7.216 11.194 1.00 46.78 133 VAL A N 1
ATOM 1037 C CA . VAL A 1 133 ? -44.422 -6.020 10.408 1.00 46.78 133 VAL A CA 1
ATOM 1038 C C . VAL A 1 133 ? -44.224 -4.823 11.342 1.00 46.78 133 VAL A C 1
ATOM 1040 O O . VAL A 1 133 ? -45.163 -4.372 11.996 1.00 46.78 133 VAL A O 1
ATOM 1043 N N . ILE A 1 134 ? -43.000 -4.302 11.440 1.00 47.72 134 ILE A N 1
ATOM 1044 C CA . ILE A 1 134 ? -42.804 -2.947 11.948 1.00 47.72 134 ILE A CA 1
ATOM 1045 C C . ILE A 1 134 ? -43.361 -2.035 10.854 1.00 47.72 134 ILE A C 1
ATOM 1047 O O . ILE A 1 134 ? -42.672 -1.657 9.908 1.00 47.72 134 ILE A O 1
ATOM 1051 N N . LEU A 1 135 ? -44.661 -1.747 10.949 1.00 48.97 135 LEU A N 1
ATOM 1052 C CA . LEU A 1 135 ? -45.282 -0.591 10.318 1.00 48.97 135 LEU A CA 1
ATOM 1053 C C . LEU A 1 135 ? -44.661 0.649 10.971 1.00 48.97 135 LEU A C 1
ATOM 1055 O O . LEU A 1 135 ? -45.285 1.303 11.801 1.00 48.97 135 LEU A O 1
ATOM 1059 N N . GLU A 1 136 ? -43.411 0.962 10.633 1.00 49.31 136 GLU A N 1
ATOM 1060 C CA . GLU A 1 136 ? -42.888 2.306 10.837 1.00 49.31 136 GLU A CA 1
ATOM 1061 C C . GLU A 1 136 ? -43.589 3.197 9.818 1.00 49.31 136 GLU A C 1
ATOM 1063 O O . GLU A 1 136 ? -43.176 3.400 8.676 1.00 49.31 136 GLU A O 1
ATOM 1068 N N . GLU A 1 137 ? -44.748 3.668 10.262 1.00 54.28 137 GLU A N 1
ATOM 1069 C CA . GLU A 1 137 ? -45.558 4.712 9.673 1.00 54.28 137 GLU A CA 1
ATOM 1070 C C . GLU A 1 137 ? -44.798 6.045 9.782 1.00 54.28 137 GLU A C 1
ATOM 1072 O O . GLU A 1 137 ? -45.230 6.994 10.435 1.00 54.28 137 GLU A O 1
ATOM 1077 N N . GLU A 1 138 ? -43.621 6.139 9.156 1.00 50.59 138 GLU A N 1
ATOM 1078 C CA . GLU A 1 138 ? -42.924 7.410 9.044 1.00 50.59 138 GLU A CA 1
ATOM 1079 C C . GLU A 1 138 ? -43.600 8.220 7.937 1.00 50.59 138 GLU A C 1
ATOM 1081 O O . GLU A 1 138 ? -43.311 8.123 6.739 1.00 50.59 138 GLU A O 1
ATOM 1086 N N . GLN A 1 139 ? -44.565 9.029 8.375 1.00 50.22 139 GLN A N 1
ATOM 1087 C CA . GLN A 1 139 ? -45.179 10.109 7.620 1.00 50.22 139 GLN A CA 1
ATOM 1088 C C . GLN A 1 139 ? -44.119 11.142 7.208 1.00 50.22 139 GLN A C 1
ATOM 1090 O O . GLN A 1 139 ? -44.097 12.281 7.680 1.00 50.22 139 GLN A O 1
ATOM 1095 N N . THR A 1 140 ? -43.262 10.802 6.248 1.00 46.94 140 THR A N 1
ATOM 1096 C CA . THR A 1 140 ? -42.509 11.808 5.511 1.00 46.94 140 THR A CA 1
ATOM 1097 C C . THR A 1 140 ? -43.477 12.462 4.536 1.00 46.94 140 THR A C 1
ATOM 1099 O O . THR A 1 140 ? -43.702 12.037 3.402 1.00 46.94 140 THR A O 1
ATOM 1102 N N . LYS A 1 141 ? -44.111 13.528 5.037 1.00 51.47 141 LYS A N 1
ATOM 1103 C CA . LYS A 1 141 ? -44.790 14.560 4.255 1.00 51.47 141 LYS A CA 1
ATOM 1104 C C . LYS A 1 141 ? -43.964 14.840 3.003 1.00 51.47 141 LYS A C 1
ATOM 1106 O O . LYS A 1 141 ? -42.980 15.582 3.039 1.00 51.47 141 LYS A O 1
ATOM 1111 N N . LYS A 1 142 ? -44.389 14.258 1.879 1.00 47.69 142 LYS A N 1
ATOM 1112 C CA . LYS A 1 142 ? -43.952 14.636 0.539 1.00 47.69 142 LYS A CA 1
ATOM 1113 C C . LYS A 1 142 ? -44.245 16.123 0.398 1.00 47.69 142 LYS A C 1
ATOM 1115 O O . LYS A 1 142 ? -45.380 16.513 0.127 1.00 47.69 142 LYS A O 1
ATOM 1120 N N . LYS A 1 143 ? -43.228 16.967 0.606 1.00 50.03 143 LYS A N 1
ATOM 1121 C CA . LYS A 1 143 ? -43.292 18.366 0.187 1.00 50.03 143 LYS A CA 1
ATOM 1122 C C . LYS A 1 143 ? -43.678 18.346 -1.295 1.00 50.03 143 LYS A C 1
ATOM 1124 O O . LYS A 1 143 ? -42.999 17.667 -2.073 1.00 50.03 143 LYS A O 1
ATOM 1129 N N . PRO A 1 144 ? -44.764 19.027 -1.693 1.00 54.91 144 PRO A N 1
ATOM 1130 C CA . PRO A 1 144 ? -45.175 19.064 -3.081 1.00 54.91 144 PRO A CA 1
ATOM 1131 C C . PRO A 1 144 ? -43.996 19.584 -3.894 1.00 54.91 144 PRO A C 1
ATOM 1133 O O . PRO A 1 144 ? -43.435 20.642 -3.596 1.00 54.91 144 PRO A O 1
ATOM 1136 N N . ARG A 1 145 ? -43.590 18.797 -4.896 1.00 52.34 145 ARG A N 1
ATOM 1137 C CA . ARG A 1 145 ? -42.679 19.236 -5.949 1.00 52.34 145 ARG A CA 1
ATOM 1138 C C . ARG A 1 145 ? -43.241 20.550 -6.480 1.00 52.34 145 ARG A C 1
ATOM 1140 O O . ARG A 1 145 ? -44.219 20.543 -7.223 1.00 52.34 145 ARG A O 1
ATOM 1147 N N . ARG A 1 146 ? -42.641 21.672 -6.069 1.00 55.31 146 ARG A N 1
ATOM 1148 C CA . ARG A 1 146 ? -42.829 22.965 -6.720 1.00 55.31 146 ARG A CA 1
ATOM 1149 C C . ARG A 1 146 ? -42.477 22.733 -8.181 1.00 55.31 146 ARG A C 1
ATOM 1151 O O . ARG A 1 146 ? -41.313 22.542 -8.528 1.00 55.31 146 ARG A O 1
ATOM 1158 N N . ARG A 1 147 ? -43.530 22.653 -8.990 1.00 57.78 147 ARG A N 1
ATOM 1159 C CA . ARG A 1 147 ? -43.535 22.768 -10.439 1.00 57.78 147 ARG A CA 1
ATOM 1160 C C . ARG A 1 147 ? -42.627 23.951 -10.761 1.00 57.78 147 ARG A C 1
ATOM 1162 O O . ARG A 1 147 ? -42.996 25.087 -10.491 1.00 57.78 147 ARG A O 1
ATOM 1169 N N . ARG A 1 148 ? -41.397 23.668 -11.200 1.00 57.62 148 ARG A N 1
ATOM 1170 C CA . ARG A 1 148 ? -40.516 24.698 -11.745 1.00 57.62 148 ARG A CA 1
ATOM 1171 C C . ARG A 1 148 ? -41.253 25.248 -12.955 1.00 57.62 148 ARG A C 1
ATOM 1173 O O . ARG A 1 148 ? -41.501 24.515 -13.911 1.00 57.62 148 ARG A O 1
ATOM 1180 N N . GLU A 1 149 ? -41.706 26.486 -12.825 1.00 58.00 149 GLU A N 1
ATOM 1181 C CA . GLU A 1 149 ? -42.174 27.290 -13.939 1.00 58.00 149 GLU A CA 1
ATOM 1182 C C . GLU A 1 149 ? -41.089 27.264 -15.013 1.00 58.00 149 GLU A C 1
ATOM 1184 O O . GLU A 1 149 ? -39.895 27.349 -14.719 1.00 58.00 149 GLU A O 1
ATOM 1189 N N . ALA A 1 150 ? -41.519 27.025 -16.247 1.00 55.66 150 ALA A N 1
ATOM 1190 C CA . ALA A 1 150 ? -40.649 27.021 -17.401 1.00 55.66 150 ALA A CA 1
ATOM 1191 C C . ALA A 1 150 ? -40.016 28.410 -17.530 1.00 55.66 150 ALA A C 1
ATOM 1193 O O . ALA A 1 150 ? -40.715 29.387 -17.797 1.00 55.66 150 ALA A O 1
ATOM 1194 N N . GLU A 1 151 ? -38.704 28.495 -17.320 1.00 64.94 151 GLU A N 1
ATOM 1195 C CA . GLU A 1 151 ? -37.964 29.705 -17.647 1.00 64.94 151 GLU A CA 1
ATOM 1196 C C . GLU A 1 151 ? -38.042 29.959 -19.162 1.00 64.94 151 GLU A C 1
ATOM 1198 O O . GLU A 1 151 ? -37.943 29.020 -19.964 1.00 64.94 151 GLU A O 1
ATOM 1203 N N . PRO A 1 152 ? -38.245 31.220 -19.574 1.00 64.44 152 PRO A N 1
ATOM 1204 C CA . PRO A 1 152 ? -38.361 31.586 -20.971 1.00 64.44 152 PRO A CA 1
ATOM 1205 C C . PRO A 1 152 ? -37.045 31.346 -21.712 1.00 64.44 152 PRO A C 1
ATOM 1207 O O . PRO A 1 152 ? -35.962 31.719 -21.266 1.00 64.44 152 PRO A O 1
ATOM 1210 N N . VAL A 1 153 ? -37.188 30.744 -22.892 1.00 61.00 153 VAL A N 1
ATOM 1211 C CA . VAL A 1 153 ? -36.158 30.472 -23.896 1.00 61.00 153 VAL A CA 1
ATOM 1212 C C . VAL A 1 153 ? -35.318 31.730 -24.151 1.00 61.00 153 VAL A C 1
ATOM 1214 O O . VAL A 1 153 ? -35.709 32.623 -24.908 1.00 61.00 153 VAL A O 1
ATOM 1217 N N . ALA A 1 154 ? -34.151 31.807 -23.508 1.00 59.09 154 ALA A N 1
ATOM 1218 C CA . ALA A 1 154 ? -33.191 32.871 -23.740 1.00 59.09 154 ALA A CA 1
ATOM 1219 C C . ALA A 1 154 ? -32.554 32.701 -25.126 1.00 59.09 154 ALA A C 1
ATOM 1221 O O . ALA A 1 154 ? -32.093 31.633 -25.527 1.00 59.09 154 ALA A O 1
ATOM 1222 N N . ARG A 1 155 ? -32.613 33.807 -25.862 1.00 58.97 155 ARG A N 1
ATOM 1223 C CA . ARG A 1 155 ? -32.236 34.018 -27.257 1.00 58.97 155 ARG A CA 1
ATOM 1224 C C . ARG A 1 155 ? -30.877 33.417 -27.620 1.00 58.97 155 ARG A C 1
ATOM 1226 O O . ARG A 1 155 ? -29.900 33.585 -26.899 1.00 58.97 155 ARG A O 1
ATOM 1233 N N . LYS A 1 156 ? -30.828 32.837 -28.825 1.00 56.06 156 LYS A N 1
ATOM 1234 C CA . LYS A 1 156 ? -29.611 32.563 -29.600 1.00 56.06 156 LYS A CA 1
ATOM 1235 C C . LYS A 1 156 ? -28.739 33.824 -29.634 1.00 56.06 156 LYS A C 1
ATOM 1237 O O . LYS A 1 156 ? -29.000 34.731 -30.421 1.00 56.06 156 LYS A O 1
ATOM 1242 N N . THR A 1 157 ? -27.729 33.894 -28.777 1.00 62.59 157 THR A N 1
ATOM 1243 C CA . THR A 1 157 ? -26.623 34.828 -28.950 1.00 62.59 157 THR A CA 1
ATOM 1244 C C . THR A 1 157 ? -25.703 34.235 -30.005 1.00 62.59 157 THR A C 1
ATOM 1246 O O . THR A 1 157 ? -25.277 33.082 -29.926 1.00 62.59 157 THR A O 1
ATOM 1249 N N . SER A 1 158 ? -25.479 35.006 -31.062 1.00 71.56 158 SER A N 1
ATOM 1250 C CA . SER A 1 158 ? -24.540 34.677 -32.125 1.00 71.56 158 SER A CA 1
ATOM 1251 C C . SER A 1 158 ? -23.169 34.351 -31.521 1.00 71.56 158 SER A C 1
ATOM 1253 O O . SER A 1 158 ? -22.761 35.024 -30.569 1.00 71.56 158 SER A O 1
ATOM 1255 N N . PRO A 1 159 ? -22.446 33.347 -32.046 1.00 77.25 159 PRO A N 1
ATOM 1256 C CA . PRO A 1 159 ? -21.107 33.042 -31.569 1.00 77.25 159 PRO A CA 1
ATOM 1257 C C . PRO A 1 159 ? -20.211 34.285 -31.706 1.00 77.25 159 PRO A C 1
ATOM 1259 O O . PRO A 1 159 ? -20.308 34.997 -32.713 1.00 77.25 159 PRO A O 1
ATOM 1262 N N . PRO A 1 160 ? -19.357 34.573 -30.709 1.00 78.56 160 PRO A N 1
ATOM 1263 C CA . PRO A 1 160 ? -18.423 35.684 -30.789 1.00 78.56 160 PRO A CA 1
ATOM 1264 C C . PRO A 1 160 ? -17.506 35.519 -32.014 1.00 78.56 160 PRO A C 1
ATOM 1266 O O . PRO A 1 160 ? -17.162 34.387 -32.374 1.00 78.56 160 PRO A O 1
ATOM 1269 N N . PRO A 1 161 ? -17.113 36.625 -32.672 1.00 79.12 161 PRO A N 1
ATOM 1270 C CA . PRO A 1 161 ? -16.231 36.574 -33.829 1.00 79.12 161 PRO A CA 1
ATOM 1271 C C . PRO A 1 161 ? -14.926 35.861 -33.467 1.00 79.12 161 PRO A C 1
ATOM 1273 O O . PRO A 1 161 ? -14.358 36.077 -32.394 1.00 79.12 161 PRO A O 1
ATOM 1276 N N . ALA A 1 162 ? -14.471 34.993 -34.372 1.00 79.31 162 ALA A N 1
ATOM 1277 C CA . ALA A 1 162 ? -13.252 34.221 -34.185 1.00 79.31 162 ALA A CA 1
ATOM 1278 C C . ALA A 1 162 ? -12.073 35.157 -33.854 1.00 79.31 162 ALA A C 1
ATOM 1280 O O . ALA A 1 162 ? -11.902 36.181 -34.527 1.00 79.31 162 ALA A O 1
ATOM 1281 N N . PRO A 1 163 ? -11.250 34.829 -32.840 1.00 80.31 163 PRO A N 1
ATOM 1282 C CA . PRO A 1 163 ? -10.102 35.649 -32.493 1.00 80.31 163 PRO A CA 1
ATOM 1283 C C . PRO A 1 163 ? -9.158 35.769 -33.700 1.00 80.31 163 PRO A C 1
ATOM 1285 O O . PRO A 1 163 ? -8.977 34.796 -34.442 1.00 80.31 163 PRO A O 1
ATOM 1288 N N . PRO A 1 164 ? -8.540 36.945 -33.918 1.00 79.88 164 PRO A N 1
ATOM 1289 C CA . PRO A 1 164 ? -7.624 37.143 -35.029 1.00 79.88 164 PRO A CA 1
ATOM 1290 C C . PRO A 1 164 ? -6.488 36.122 -34.940 1.00 79.88 164 PRO A C 1
ATOM 1292 O O . PRO A 1 164 ? -5.867 35.959 -33.886 1.00 79.88 164 PRO A O 1
ATOM 1295 N N . LYS A 1 165 ? -6.225 35.425 -36.054 1.00 79.00 165 LYS A N 1
ATOM 1296 C CA . LYS A 1 165 ? -5.121 34.466 -36.185 1.00 79.00 165 LYS A CA 1
ATOM 1297 C C . LYS A 1 165 ? -3.817 35.185 -35.836 1.00 79.00 165 LYS A C 1
ATOM 1299 O O . LYS A 1 165 ? -3.299 35.963 -36.637 1.00 79.00 165 LYS A O 1
ATOM 1304 N N . ARG A 1 166 ? -3.302 34.960 -34.624 1.00 75.00 166 ARG A N 1
ATOM 1305 C CA . ARG A 1 166 ? -1.994 35.474 -34.216 1.00 75.00 166 ARG A CA 1
ATOM 1306 C C . ARG A 1 166 ? -0.956 34.839 -35.133 1.00 75.00 166 ARG A C 1
ATOM 1308 O O . ARG A 1 166 ? -0.906 33.616 -35.254 1.00 75.00 166 ARG A O 1
ATOM 1315 N N . LYS A 1 167 ? -0.165 35.673 -35.812 1.00 77.81 167 LYS A N 1
ATOM 1316 C CA . LYS A 1 167 ? 0.984 35.203 -36.590 1.00 77.81 167 LYS A CA 1
ATOM 1317 C C . LYS A 1 167 ? 1.891 34.404 -35.643 1.00 77.81 167 LYS A C 1
ATOM 1319 O O . LYS A 1 167 ? 2.106 34.873 -34.522 1.00 77.81 167 LYS A O 1
ATOM 1324 N N . PRO A 1 168 ? 2.381 33.220 -36.046 1.00 74.81 168 PRO A N 1
ATOM 1325 C CA . PRO A 1 168 ? 3.280 32.437 -35.214 1.00 74.81 168 PRO A CA 1
ATOM 1326 C C . PRO A 1 168 ? 4.499 33.297 -34.889 1.00 74.81 168 PRO A C 1
ATOM 1328 O O . PRO A 1 168 ? 5.211 33.750 -35.785 1.00 74.81 168 PRO A O 1
ATOM 1331 N N . THR A 1 169 ? 4.697 33.578 -33.604 1.00 79.12 169 THR A N 1
ATOM 1332 C CA . THR A 1 169 ? 5.936 34.188 -33.134 1.00 79.12 169 THR A CA 1
ATOM 1333 C C . THR A 1 169 ? 7.069 33.209 -33.423 1.00 79.12 169 THR A C 1
ATOM 1335 O O . THR A 1 169 ? 6.926 32.029 -33.083 1.00 79.12 169 THR A O 1
ATOM 1338 N N . PRO A 1 170 ? 8.167 33.656 -34.055 1.00 81.81 170 PRO A N 1
ATOM 1339 C CA . PRO A 1 170 ? 9.319 32.799 -34.275 1.00 81.81 170 PRO A CA 1
ATOM 1340 C C . PRO A 1 170 ? 9.798 32.246 -32.924 1.00 81.81 170 PRO A C 1
ATOM 1342 O O . PRO A 1 170 ? 9.751 32.969 -31.921 1.00 81.81 170 PRO A O 1
ATOM 1345 N N . PRO A 1 171 ? 10.207 30.967 -32.867 1.00 79.00 171 PRO A N 1
ATOM 1346 C CA . PRO A 1 171 ? 10.710 30.379 -31.638 1.00 79.00 171 PRO A CA 1
ATOM 1347 C C . PRO A 1 171 ? 11.880 31.225 -31.117 1.00 79.00 171 PRO A C 1
ATOM 1349 O O . PRO A 1 171 ? 12.698 31.687 -31.921 1.00 79.00 171 PRO A O 1
ATOM 1352 N N . PRO A 1 172 ? 11.967 31.462 -29.796 1.00 77.44 172 PRO A N 1
ATOM 1353 C CA . PRO A 1 172 ? 13.087 32.193 -29.228 1.00 77.44 172 PRO A CA 1
ATOM 1354 C C . PRO A 1 172 ? 14.381 31.496 -29.642 1.00 77.44 172 PRO A C 1
ATOM 1356 O O . PRO A 1 172 ? 14.494 30.274 -29.522 1.00 77.44 172 PRO A O 1
ATOM 1359 N N . ALA A 1 173 ? 15.329 32.281 -30.162 1.00 76.50 173 ALA A N 1
ATOM 1360 C CA . ALA A 1 173 ? 16.642 31.796 -30.554 1.00 76.50 173 ALA A CA 1
ATOM 1361 C C . ALA A 1 173 ? 17.205 30.942 -29.415 1.00 76.50 173 ALA A C 1
ATOM 1363 O O . ALA A 1 173 ? 17.349 31.407 -28.279 1.00 76.50 173 ALA A O 1
ATOM 1364 N N . ARG A 1 174 ? 17.434 29.663 -29.717 1.00 69.69 174 ARG A N 1
ATOM 1365 C CA . ARG A 1 174 ? 17.938 28.673 -28.774 1.00 69.69 174 ARG A CA 1
ATOM 1366 C C . ARG A 1 174 ? 19.325 29.159 -28.362 1.00 69.69 174 ARG A C 1
ATOM 1368 O O . ARG A 1 174 ? 20.269 29.031 -29.131 1.00 69.69 174 ARG A O 1
ATOM 1375 N N . LYS A 1 175 ? 19.432 29.793 -27.191 1.00 71.94 175 LYS A N 1
ATOM 1376 C CA . LYS A 1 175 ? 20.733 30.100 -26.598 1.00 71.94 175 LYS A CA 1
ATOM 1377 C C . LYS A 1 175 ? 21.418 28.756 -26.412 1.00 71.94 175 LYS A C 1
ATOM 1379 O O . LYS A 1 175 ? 20.945 27.938 -25.624 1.00 71.94 175 LYS A O 1
ATOM 1384 N N . GLU A 1 176 ? 22.459 28.508 -27.196 1.00 63.38 176 GLU A N 1
ATOM 1385 C CA . GLU A 1 176 ? 23.361 27.390 -26.982 1.00 63.38 176 GLU A CA 1
ATOM 1386 C C . GLU A 1 176 ? 23.951 27.571 -25.589 1.00 63.38 176 GLU A C 1
ATOM 1388 O O . GLU A 1 176 ? 24.829 28.399 -25.348 1.00 63.38 176 GLU A O 1
ATOM 1393 N N . VAL A 1 177 ? 23.377 26.856 -24.625 1.00 64.50 177 VAL A N 1
ATOM 1394 C CA . VAL A 1 177 ? 23.988 26.717 -23.317 1.00 64.50 177 VAL A CA 1
ATOM 1395 C C . VAL A 1 177 ? 25.225 25.874 -23.573 1.00 64.50 177 VAL A C 1
ATOM 1397 O O . VAL A 1 177 ? 25.127 24.680 -23.842 1.00 64.50 177 VAL A O 1
ATOM 1400 N N . ASN A 1 178 ? 26.383 26.524 -23.571 1.00 62.22 178 ASN A N 1
ATOM 1401 C CA . ASN A 1 178 ? 27.671 25.858 -23.589 1.00 62.22 178 ASN A CA 1
ATOM 1402 C C . ASN A 1 178 ? 27.813 25.110 -22.255 1.00 62.22 178 ASN A C 1
ATOM 1404 O O . ASN A 1 178 ? 28.238 25.682 -21.253 1.00 62.22 178 ASN A O 1
ATOM 1408 N N . ILE A 1 179 ? 27.382 23.845 -22.224 1.00 59.09 179 ILE A N 1
ATOM 1409 C CA . ILE A 1 179 ? 27.563 22.934 -21.087 1.00 59.09 179 ILE A CA 1
ATOM 1410 C C . ILE A 1 179 ? 29.006 22.412 -21.136 1.00 59.09 179 ILE A C 1
ATOM 1412 O O . ILE A 1 179 ? 29.268 21.221 -21.284 1.00 59.09 179 ILE A O 1
ATOM 1416 N N . GLY A 1 180 ? 29.964 23.333 -21.081 1.00 54.91 180 GLY A N 1
ATOM 1417 C CA . GLY A 1 180 ? 31.361 23.016 -20.848 1.00 54.91 180 GLY A CA 1
ATOM 1418 C C . GLY A 1 180 ? 31.586 22.802 -19.353 1.00 54.91 180 GLY A C 1
ATOM 1419 O O . GLY A 1 180 ? 31.375 23.712 -18.559 1.00 54.91 180 GLY A O 1
ATOM 1420 N N . ASN A 1 181 ? 32.063 21.611 -18.988 1.00 55.88 181 ASN A N 1
ATOM 1421 C CA . ASN A 1 181 ? 32.776 21.317 -17.738 1.00 55.88 181 ASN A CA 1
ATOM 1422 C C . ASN A 1 181 ? 32.034 21.446 -16.398 1.00 55.88 181 ASN A C 1
ATOM 1424 O O . ASN A 1 181 ? 32.507 22.139 -15.500 1.00 55.88 181 ASN A O 1
ATOM 1428 N N . ALA A 1 182 ? 30.971 20.671 -16.168 1.00 55.66 182 ALA A N 1
ATOM 1429 C CA . ALA A 1 182 ? 30.539 20.444 -14.784 1.00 55.66 182 ALA A CA 1
ATOM 1430 C C . ALA A 1 182 ? 29.781 19.133 -14.550 1.00 55.66 182 ALA A C 1
ATOM 1432 O O . ALA A 1 182 ? 28.746 19.163 -13.909 1.00 55.66 182 ALA A O 1
ATOM 1433 N N . TYR A 1 183 ? 30.247 17.981 -15.038 1.00 48.78 183 TYR A N 1
ATOM 1434 C CA . TYR A 1 183 ? 29.855 16.697 -14.433 1.00 48.78 183 TYR A CA 1
ATOM 1435 C C . TYR A 1 183 ? 30.872 15.616 -14.814 1.00 48.78 183 TYR A C 1
ATOM 1437 O O . TYR A 1 183 ? 30.714 14.910 -15.805 1.00 48.78 183 TYR A O 1
ATOM 1445 N N . GLN A 1 184 ? 31.944 15.493 -14.028 1.00 54.78 184 GLN A N 1
ATOM 1446 C CA . GLN A 1 184 ? 32.605 14.199 -13.897 1.00 54.78 184 GLN A CA 1
ATOM 1447 C C . GLN A 1 184 ? 31.833 13.423 -12.825 1.00 54.78 184 GLN A C 1
ATOM 1449 O O . GLN A 1 184 ? 31.872 13.818 -11.657 1.00 54.78 184 GLN A O 1
ATOM 1454 N N . PRO A 1 185 ? 31.081 12.367 -13.175 1.00 53.53 185 PRO A N 1
ATOM 1455 C CA . PRO A 1 185 ? 30.537 11.484 -12.164 1.00 53.53 185 PRO A CA 1
ATOM 1456 C C . PRO A 1 185 ? 31.720 10.769 -11.508 1.00 53.53 185 PRO A C 1
ATOM 1458 O O . PRO A 1 185 ? 32.396 9.961 -12.141 1.00 53.53 185 PRO A O 1
ATOM 1461 N N . ASN A 1 186 ? 31.972 11.065 -10.233 1.00 51.66 186 ASN A N 1
ATOM 1462 C CA . ASN A 1 186 ? 32.790 10.211 -9.379 1.00 51.66 186 ASN A CA 1
ATOM 1463 C C . ASN A 1 186 ? 32.055 8.872 -9.220 1.00 51.66 186 ASN A C 1
ATOM 1465 O O . ASN A 1 186 ? 31.335 8.649 -8.247 1.00 51.66 186 ASN A O 1
ATOM 1469 N N . PHE A 1 187 ? 32.219 7.989 -10.205 1.00 48.06 187 PHE A N 1
ATOM 1470 C CA . PHE A 1 187 ? 31.921 6.569 -10.100 1.00 48.06 187 PHE A CA 1
ATOM 1471 C C . PHE A 1 187 ? 32.924 5.979 -9.108 1.00 48.06 187 PHE A C 1
ATOM 1473 O O . PHE A 1 187 ? 33.997 5.497 -9.463 1.00 48.06 187 PHE A O 1
ATOM 1480 N N . ARG A 1 188 ? 32.603 6.096 -7.819 1.00 50.19 188 ARG A N 1
ATOM 1481 C CA . ARG A 1 188 ? 33.297 5.366 -6.7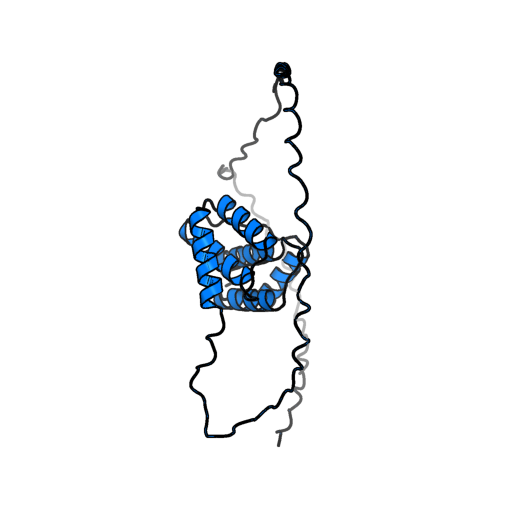66 1.00 50.19 188 ARG A CA 1
ATOM 1482 C C . ARG A 1 188 ? 32.761 3.942 -6.805 1.00 50.19 188 ARG A C 1
ATOM 1484 O O . ARG A 1 188 ? 31.692 3.658 -6.276 1.00 50.19 188 ARG A O 1
ATOM 1491 N N . ASP A 1 189 ? 33.483 3.097 -7.521 1.00 54.69 189 ASP A N 1
ATOM 1492 C CA . ASP A 1 189 ? 33.224 1.672 -7.656 1.00 54.69 189 ASP A CA 1
ATOM 1493 C C . ASP A 1 189 ? 33.307 0.997 -6.265 1.00 54.69 189 ASP A C 1
ATOM 1495 O O . ASP A 1 189 ? 34.378 1.014 -5.648 1.00 54.69 189 ASP A O 1
ATOM 1499 N N . PRO A 1 190 ? 32.215 0.444 -5.699 1.00 62.12 190 PRO A N 1
ATOM 1500 C CA . PRO A 1 190 ? 32.231 -0.137 -4.353 1.00 62.12 190 PRO A CA 1
ATOM 1501 C C . PRO A 1 190 ? 32.920 -1.514 -4.283 1.00 62.12 190 PRO A C 1
ATOM 1503 O O . PRO A 1 190 ? 32.930 -2.130 -3.218 1.00 62.12 190 PRO A O 1
ATOM 1506 N N . TYR A 1 191 ? 33.508 -2.003 -5.382 1.00 56.38 191 TYR A N 1
ATOM 1507 C CA . TYR A 1 191 ? 34.120 -3.335 -5.471 1.00 56.38 191 TYR A CA 1
ATOM 1508 C C . TYR A 1 191 ? 35.620 -3.349 -5.797 1.00 56.38 191 TYR A C 1
ATOM 1510 O O . TYR A 1 191 ? 36.150 -4.394 -6.185 1.00 56.38 191 TYR A O 1
ATOM 1518 N N . HIS A 1 192 ? 36.355 -2.257 -5.558 1.00 51.75 192 HIS A N 1
ATOM 1519 C CA . HIS A 1 192 ? 37.815 -2.352 -5.536 1.00 51.75 192 HIS A CA 1
ATOM 1520 C C . HIS A 1 192 ? 38.297 -3.043 -4.250 1.00 51.75 192 HIS A C 1
ATOM 1522 O O . HIS A 1 192 ? 38.477 -2.440 -3.195 1.00 51.75 192 HIS A O 1
ATOM 1528 N N . LYS A 1 193 ? 38.500 -4.360 -4.366 1.00 56.69 193 LYS A N 1
ATOM 1529 C CA . LYS A 1 193 ? 39.339 -5.167 -3.477 1.00 56.69 193 LYS A CA 1
ATOM 1530 C C . LYS A 1 193 ? 40.762 -4.605 -3.495 1.00 56.69 193 LYS A C 1
ATOM 1532 O O . LYS A 1 193 ? 41.539 -4.943 -4.385 1.00 56.69 193 LYS A O 1
ATOM 1537 N N . GLU A 1 194 ? 41.129 -3.811 -2.497 1.00 50.47 194 GLU A N 1
ATOM 1538 C CA . GLU A 1 194 ? 42.535 -3.666 -2.123 1.00 50.47 194 GLU A CA 1
ATOM 1539 C C . GLU A 1 194 ? 42.937 -4.870 -1.271 1.00 50.47 194 GLU A C 1
ATOM 1541 O O . GLU A 1 194 ? 42.768 -4.942 -0.055 1.00 50.47 194 GLU A O 1
ATOM 1546 N N . SER A 1 195 ? 43.443 -5.878 -1.969 1.00 61.75 195 SER A N 1
ATOM 1547 C CA . SER A 1 195 ? 44.413 -6.808 -1.421 1.00 61.75 195 SER A CA 1
ATOM 1548 C C . SER A 1 195 ? 45.684 -6.062 -1.003 1.00 61.75 195 SER A C 1
ATOM 1550 O O . SER A 1 195 ? 46.185 -5.244 -1.767 1.00 61.75 195 SER A O 1
ATOM 1552 N N . SER A 1 196 ? 46.264 -6.498 0.121 1.00 59.78 196 SER A N 1
ATOM 1553 C CA . SER A 1 196 ? 47.674 -6.335 0.517 1.00 59.78 196 SER A CA 1
ATOM 1554 C C . SER A 1 196 ? 48.031 -5.149 1.423 1.00 59.78 196 SER A C 1
ATOM 1556 O O . SER A 1 196 ? 48.396 -4.074 0.959 1.00 59.78 196 SER A O 1
ATOM 1558 N N . SER A 1 197 ? 48.102 -5.408 2.738 1.00 51.34 197 SER A N 1
ATOM 1559 C CA . SER A 1 197 ? 49.370 -5.272 3.483 1.00 51.34 197 SER A CA 1
ATOM 1560 C C . SER A 1 197 ? 49.313 -5.878 4.900 1.00 51.34 197 SER A C 1
ATOM 1562 O O . SER A 1 197 ? 48.230 -6.018 5.471 1.00 51.34 197 SER A O 1
ATOM 1564 N N . PRO A 1 198 ? 50.464 -6.307 5.464 1.00 56.41 198 PRO A N 1
ATOM 1565 C CA . PRO A 1 198 ? 50.526 -7.313 6.520 1.00 56.41 198 PRO A CA 1
ATOM 1566 C C . PRO A 1 198 ? 50.628 -6.759 7.955 1.00 56.41 198 PRO A C 1
ATOM 1568 O O . PRO A 1 198 ? 51.227 -5.724 8.221 1.00 56.41 198 PRO A O 1
ATOM 1571 N N . LYS A 1 199 ? 50.100 -7.565 8.888 1.00 56.62 199 LYS A N 1
ATOM 1572 C CA . LYS A 1 199 ? 50.543 -7.815 10.278 1.00 56.62 199 LYS A CA 1
ATOM 1573 C C . LYS A 1 199 ? 51.228 -6.657 11.032 1.00 56.62 199 LYS A C 1
ATOM 1575 O O . LYS A 1 199 ? 52.451 -6.541 11.032 1.00 56.62 199 LYS A O 1
ATOM 1580 N N . LYS A 1 200 ? 50.470 -6.001 11.917 1.00 53.94 200 LYS A N 1
ATOM 1581 C CA . LYS A 1 200 ? 50.981 -5.605 13.241 1.00 53.94 200 LYS A CA 1
ATOM 1582 C C . LYS A 1 200 ? 50.191 -6.344 14.316 1.00 53.94 200 LYS A C 1
ATOM 1584 O O . LYS A 1 200 ? 48.990 -6.153 14.461 1.00 53.94 200 LYS A O 1
ATOM 1589 N N . LYS A 1 201 ? 50.881 -7.242 15.024 1.00 58.91 201 LYS A N 1
ATOM 1590 C CA . LYS A 1 201 ? 50.362 -7.945 16.202 1.00 58.91 201 LYS A CA 1
ATOM 1591 C C . LYS A 1 201 ? 50.025 -6.907 17.284 1.00 58.91 201 LYS A C 1
ATOM 1593 O O . LYS A 1 201 ? 50.912 -6.111 17.601 1.00 58.91 201 LYS A O 1
ATOM 1598 N N . PRO A 1 202 ? 48.829 -6.913 17.892 1.00 57.31 202 PRO A N 1
ATOM 1599 C CA . PRO A 1 202 ? 48.644 -6.226 19.159 1.00 57.31 202 PRO A CA 1
ATOM 1600 C C . PRO A 1 202 ? 49.423 -6.981 20.245 1.00 57.31 202 PRO A C 1
ATOM 1602 O O . PRO A 1 202 ? 49.312 -8.199 20.391 1.00 57.31 202 PRO A O 1
ATOM 1605 N N . LYS A 1 203 ? 50.272 -6.245 20.968 1.00 60.38 203 LYS A N 1
ATOM 1606 C CA . LYS A 1 203 ? 50.901 -6.683 22.217 1.00 60.38 203 LYS A CA 1
ATOM 1607 C C . LYS A 1 203 ? 49.779 -7.036 23.197 1.00 60.38 203 LYS A C 1
ATOM 1609 O O . LYS A 1 203 ? 48.978 -6.167 23.528 1.00 60.38 203 LYS A O 1
ATOM 1614 N N . TYR A 1 204 ? 49.747 -8.283 23.663 1.00 52.97 204 TYR A N 1
ATOM 1615 C CA . TYR A 1 204 ? 49.006 -8.659 24.864 1.00 52.97 204 TYR A CA 1
ATOM 1616 C C . TYR A 1 204 ? 49.581 -7.858 26.034 1.00 52.97 204 TYR A C 1
ATOM 1618 O O . TYR A 1 204 ? 50.712 -8.092 26.458 1.00 52.97 204 TYR A O 1
ATOM 1626 N N . GLY A 1 205 ? 48.829 -6.863 26.489 1.00 53.28 205 GLY A N 1
ATOM 1627 C CA . GLY A 1 205 ? 49.123 -6.080 27.676 1.00 53.28 205 GLY A CA 1
ATOM 1628 C C . GLY A 1 205 ? 47.998 -6.267 28.678 1.00 53.28 205 GLY A C 1
ATOM 1629 O O . GLY A 1 205 ? 46.902 -5.782 28.437 1.00 53.28 205 GLY A O 1
ATOM 1630 N N . GLY A 1 206 ? 48.308 -6.982 29.759 1.00 52.09 206 GLY A N 1
ATOM 1631 C CA . GLY A 1 206 ? 47.719 -6.806 31.085 1.00 52.09 206 GLY A CA 1
ATOM 1632 C C . GLY A 1 206 ? 46.213 -7.001 31.209 1.00 52.09 206 GLY A C 1
ATOM 1633 O O . GLY A 1 206 ? 45.440 -6.071 31.007 1.00 52.09 206 GLY A O 1
ATOM 1634 N N . MET A 1 207 ? 45.823 -8.181 31.685 1.00 53.94 207 MET A N 1
ATOM 1635 C CA . MET A 1 207 ? 44.627 -8.299 32.513 1.00 53.94 207 MET A CA 1
ATOM 1636 C C . MET A 1 207 ? 44.851 -7.536 33.824 1.00 53.94 207 MET A C 1
ATOM 1638 O O . MET A 1 207 ? 45.862 -7.770 34.487 1.00 53.94 207 MET A O 1
ATOM 1642 N N . PRO A 1 208 ? 43.907 -6.686 34.240 1.00 63.38 208 PRO A N 1
ATOM 1643 C CA . PRO A 1 208 ? 43.551 -6.582 35.636 1.00 63.38 208 PRO A CA 1
ATOM 1644 C C . PRO A 1 208 ? 42.304 -7.431 35.865 1.00 63.38 208 PRO A C 1
ATOM 1646 O O . PRO A 1 208 ? 41.201 -7.126 35.410 1.00 63.38 208 PRO A O 1
ATOM 1649 N N . GLU A 1 209 ? 42.529 -8.527 36.572 1.00 63.38 209 GLU A N 1
ATOM 1650 C CA . GLU A 1 209 ? 41.518 -9.226 37.346 1.00 63.38 209 GLU A CA 1
ATOM 1651 C C . GLU A 1 209 ? 40.839 -8.195 38.253 1.00 63.38 209 GLU A C 1
ATOM 1653 O O . GLU A 1 209 ? 41.520 -7.453 38.960 1.00 63.38 209 GLU A O 1
ATOM 1658 N N . ASN A 1 210 ? 39.510 -8.109 38.222 1.00 56.69 210 ASN A N 1
ATOM 1659 C CA . ASN A 1 210 ? 38.786 -7.488 39.320 1.00 56.69 210 ASN A CA 1
ATOM 1660 C C . ASN A 1 210 ? 37.436 -8.171 39.562 1.00 56.69 210 ASN A C 1
ATOM 1662 O O . ASN A 1 210 ? 36.826 -8.695 38.626 1.00 56.69 210 ASN A O 1
ATOM 1666 N N . PRO A 1 211 ? 37.024 -8.230 40.838 1.00 61.03 211 PRO A N 1
ATOM 1667 C CA . PRO A 1 211 ? 36.277 -9.348 41.388 1.00 61.03 211 PRO A CA 1
ATOM 1668 C C . PRO A 1 211 ? 34.761 -9.146 41.370 1.00 61.03 211 PRO A C 1
ATOM 1670 O O . PRO A 1 211 ? 34.252 -8.031 41.309 1.00 61.03 211 PRO A O 1
ATOM 1673 N N . ALA A 1 212 ? 34.080 -10.287 41.478 1.00 55.44 212 ALA A N 1
ATOM 1674 C CA . ALA A 1 212 ? 32.728 -10.502 4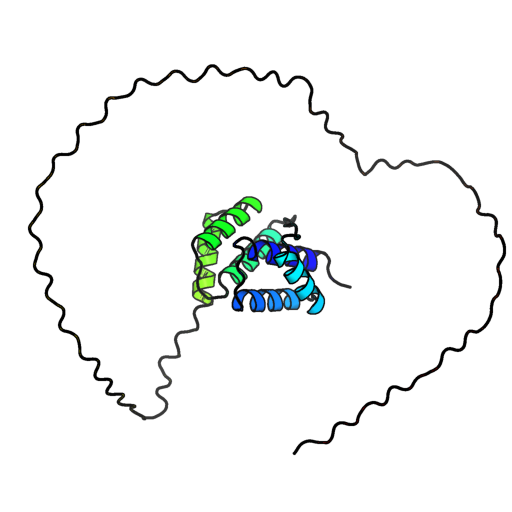1.986 1.00 55.44 212 ALA A CA 1
ATOM 1675 C C . ALA A 1 212 ? 32.005 -9.254 42.534 1.00 55.44 212 ALA A C 1
ATOM 1677 O O . ALA A 1 212 ? 32.170 -8.868 43.690 1.00 55.44 212 ALA A O 1
ATOM 1678 N N . GLY A 1 213 ? 31.138 -8.679 41.701 1.00 49.44 213 GLY A N 1
ATOM 1679 C CA . GLY A 1 213 ? 30.091 -7.753 42.115 1.00 49.44 213 GLY A CA 1
ATOM 1680 C C . GLY A 1 213 ? 28.762 -8.489 42.230 1.00 49.44 213 GLY A C 1
ATOM 1681 O O . GLY A 1 213 ? 28.061 -8.672 41.239 1.00 49.44 213 GLY A O 1
ATOM 1682 N N . THR A 1 214 ? 28.437 -8.918 43.446 1.00 57.84 214 THR A N 1
ATOM 1683 C CA . THR A 1 214 ? 27.096 -9.309 43.890 1.00 57.84 214 THR A CA 1
ATOM 1684 C C . THR A 1 214 ? 26.120 -8.162 43.626 1.00 57.84 214 THR A C 1
ATOM 1686 O O . THR A 1 214 ? 26.281 -7.086 44.199 1.00 57.84 214 THR A O 1
ATOM 1689 N N . ILE A 1 215 ? 25.095 -8.378 42.800 1.00 55.06 215 ILE A N 1
ATOM 1690 C CA . ILE A 1 215 ? 23.942 -7.473 42.714 1.00 55.06 215 ILE A CA 1
ATOM 1691 C C . ILE A 1 215 ? 22.669 -8.286 42.901 1.00 55.06 215 ILE A C 1
ATOM 1693 O O . ILE A 1 215 ? 22.480 -9.329 42.278 1.00 55.06 215 ILE A O 1
ATOM 1697 N N . GLY A 1 216 ? 21.878 -7.813 43.860 1.00 51.69 216 GLY A N 1
ATOM 1698 C CA . GLY A 1 216 ? 20.785 -8.509 44.511 1.00 51.69 216 GLY A CA 1
ATOM 1699 C C . GLY A 1 216 ? 19.662 -8.940 43.580 1.00 51.69 216 GLY A C 1
ATOM 1700 O O . GLY A 1 216 ? 19.212 -8.209 42.702 1.00 51.69 216 GLY A O 1
ATOM 1701 N N . SER A 1 217 ? 19.178 -10.138 43.867 1.00 55.53 217 SER A N 1
ATOM 1702 C CA . SER A 1 217 ? 17.853 -10.626 43.528 1.00 55.53 217 SER A CA 1
ATOM 1703 C C . SER A 1 217 ? 16.812 -9.810 44.304 1.00 55.53 217 SER A C 1
ATOM 1705 O O . SER A 1 217 ? 16.519 -10.127 45.455 1.00 55.53 217 SER A O 1
ATOM 1707 N N . GLU A 1 218 ? 16.246 -8.761 43.710 1.00 55.56 218 GLU A N 1
ATOM 1708 C CA . GLU A 1 218 ? 15.023 -8.159 44.246 1.00 55.56 218 GLU A CA 1
ATOM 1709 C C . GLU A 1 218 ? 13.816 -8.864 43.627 1.00 55.56 218 GLU A C 1
ATOM 1711 O O . GLU A 1 218 ? 13.512 -8.734 42.440 1.00 55.56 218 GLU A O 1
ATOM 1716 N N . GLY A 1 219 ? 13.169 -9.689 44.451 1.00 54.78 219 GLY A N 1
ATOM 1717 C CA . GLY A 1 219 ? 11.917 -10.352 44.131 1.00 54.78 219 GLY A CA 1
ATOM 1718 C C . GLY A 1 219 ? 10.801 -9.328 43.954 1.00 54.78 219 GLY A C 1
ATOM 1719 O O . GLY A 1 219 ? 10.325 -8.737 44.921 1.00 54.78 219 GLY A O 1
ATOM 1720 N N . GLY A 1 220 ? 10.362 -9.150 42.711 1.00 58.09 220 GLY A N 1
ATOM 1721 C CA . GLY A 1 220 ? 9.103 -8.488 42.400 1.00 58.09 220 GLY A CA 1
ATOM 1722 C C . GLY A 1 220 ? 7.937 -9.396 42.780 1.00 58.09 220 GLY A C 1
ATOM 1723 O O . GLY A 1 220 ? 7.696 -10.414 42.135 1.00 58.09 220 GLY A O 1
ATOM 1724 N N . ILE A 1 221 ? 7.234 -9.019 43.844 1.00 63.78 221 ILE A N 1
ATOM 1725 C CA . ILE A 1 221 ? 5.953 -9.577 44.280 1.00 63.78 221 ILE A CA 1
ATOM 1726 C C . ILE A 1 221 ? 4.954 -9.454 43.120 1.00 63.78 221 ILE A C 1
ATOM 1728 O O . ILE A 1 221 ? 4.643 -8.350 42.676 1.00 63.78 221 ILE A O 1
ATOM 1732 N N . ILE A 1 222 ? 4.460 -10.587 42.622 1.00 66.38 222 ILE A N 1
ATOM 1733 C CA . ILE A 1 222 ? 3.340 -10.641 41.678 1.00 66.38 222 ILE A CA 1
ATOM 1734 C C . ILE A 1 222 ? 2.057 -10.507 42.513 1.00 66.38 222 ILE A C 1
ATOM 1736 O O . ILE A 1 222 ? 1.832 -11.363 43.369 1.00 66.38 222 ILE A O 1
ATOM 1740 N N . PRO A 1 223 ? 1.217 -9.472 42.323 1.00 68.56 223 PRO A N 1
ATOM 1741 C CA . PRO A 1 223 ? -0.087 -9.426 42.967 1.00 68.56 223 PRO A CA 1
ATOM 1742 C C . PRO A 1 223 ? -1.002 -10.486 42.344 1.00 68.56 223 PRO A C 1
ATOM 1744 O O . PRO A 1 223 ? -1.290 -10.470 41.146 1.00 68.56 223 PRO A O 1
ATOM 1747 N N . GLU A 1 224 ? -1.423 -11.422 43.186 1.00 72.25 224 GLU A N 1
ATOM 1748 C CA . GLU A 1 224 ? -2.432 -12.438 42.914 1.00 72.25 224 GLU A CA 1
ATOM 1749 C C . GLU A 1 224 ? -3.769 -11.753 42.571 1.00 72.25 224 GLU A C 1
ATOM 1751 O O . GLU A 1 224 ? -4.305 -10.968 43.355 1.00 72.25 224 GLU A O 1
ATOM 1756 N N . LEU A 1 225 ? -4.278 -11.993 41.359 1.00 74.88 225 LEU A N 1
ATOM 1757 C CA . LEU A 1 225 ? -5.591 -11.513 40.920 1.00 74.88 225 LEU A CA 1
ATOM 1758 C C . LEU A 1 225 ? -6.691 -12.351 41.595 1.00 74.88 225 LEU A C 1
ATOM 1760 O O . LEU A 1 225 ? -6.619 -13.580 41.529 1.00 74.88 225 LEU A O 1
ATOM 1764 N N . PRO A 1 226 ? -7.729 -11.737 42.192 1.00 73.69 226 PRO A N 1
ATOM 1765 C CA . PRO A 1 226 ? -8.847 -12.491 42.742 1.00 73.69 226 PRO A CA 1
ATOM 1766 C C . PRO A 1 226 ? -9.678 -13.141 41.620 1.00 73.69 226 PRO A C 1
ATOM 1768 O O . PRO A 1 226 ? -9.854 -12.531 40.558 1.00 73.69 226 PRO A O 1
ATOM 1771 N N . PRO A 1 227 ? -10.228 -14.351 41.839 1.00 68.94 227 PRO A N 1
ATOM 1772 C CA . PRO A 1 227 ? -11.171 -14.957 40.909 1.00 68.94 227 PRO A CA 1
ATOM 1773 C C . PRO A 1 227 ? -12.461 -14.126 40.859 1.00 68.94 227 PRO A C 1
ATOM 1775 O O . PRO A 1 227 ? -13.048 -13.800 41.892 1.00 68.94 227 PRO A O 1
ATOM 1778 N N . GLY A 1 228 ? -12.861 -13.747 39.643 1.00 73.38 228 GLY A N 1
ATOM 1779 C CA . GLY A 1 228 ? -14.106 -13.029 39.374 1.00 73.38 228 GLY A CA 1
ATOM 1780 C C . GLY A 1 228 ? -15.350 -13.934 39.419 1.00 73.38 228 GLY A C 1
ATOM 1781 O O . GLY A 1 228 ? -15.196 -15.155 39.377 1.00 73.38 228 GLY A O 1
ATOM 1782 N N . PRO A 1 229 ? -16.544 -13.319 39.529 1.00 65.00 229 PRO A N 1
ATOM 1783 C CA . PRO A 1 229 ? -17.825 -13.960 39.854 1.00 65.00 229 PRO A CA 1
ATOM 1784 C C . PRO A 1 229 ? -18.403 -14.859 38.756 1.00 65.00 229 PRO A C 1
ATOM 1786 O O . PRO A 1 229 ? -18.144 -14.591 37.560 1.00 65.00 229 PRO A O 1
#

Foldseek 3Di:
DQDPVLLLLLLQLLLLCCPVVDADPLLVVLSQVSSVVSVHDSVSSVVSNVCSNVSNGDHDADPDLVVLVVSLLSNLCSCCSVLDHDPVSLVSSVVSCVVNVHDPVVSVVSNVVNSVVPPPDDPPPPPPPDDPPPPPVPPPPPPPPPPPDDDDDDDPDDPDPDDPDDDDDPPPDPPPPPPPDDDDDPPPPPPPDPDDDDDDDPPPDDDDDDDDDDDDDDDDDDDDDDDDD

Radius of gyration: 33.42 Å; chains: 1; bounding box: 96×52×81 Å